Protein AF-A0A1U7X5X8-F1 (afdb_monomer)

Mean predicted aligned error: 20.07 Å

Radius of gyration: 37.51 Å; Cα contacts (8 Å, |Δi|>4): 52; chains: 1; bounding box: 89×75×106 Å

Solvent-accessible surface area (backbone atoms only — not comparable to full-atom values): 12865 Å² total; per-residue (Å²): 136,84,79,82,78,80,77,72,71,82,75,51,73,55,55,42,45,54,64,67,66,58,76,63,85,97,59,89,69,98,63,84,61,59,73,62,52,51,53,51,51,53,32,51,49,49,51,61,48,42,76,71,67,76,56,86,86,71,63,33,55,48,70,76,70,45,78,80,54,90,98,57,79,88,55,73,82,54,78,89,43,79,68,66,70,50,64,73,89,64,79,71,75,77,55,79,70,47,58,62,52,49,53,56,49,52,57,49,50,53,55,48,52,52,52,49,54,52,50,50,52,52,53,52,53,52,54,46,51,55,54,50,55,56,34,52,76,72,74,46,90,74,64,67,64,61,54,50,54,70,66,65,74,73,72,90,75,72,76,85,78,83,65,86,72,76,79,70,78,86,76,75,82,80,85,75,80,79,82,72,86,79,84,83,85,86,78,89,86,86,87,134

pLDDT: mean 76.03, std 19.81, range [35.53, 97.0]

Organism: Nicotiana sylvestris (NCBI:txid4096)

Secondary structure (DSSP, 8-state):
--------PPPPHHHHHHHHHPPPTT---SS--HHHHHHHHHHHHHHHHHHHH-SS---HHHHHH-PPPTT----TTPPPPHHHHS---------HHHHHHHHHHHHHHHHHHHHHHHHHHHHHHHHHHHHHHHHHHTT----HHHHHHHHHS--TT-----------------------------------

InterPro domains:
  IPR004252 Probable transposase, Ptta/En/Spm, plant [PF03004] (3-82)

Sequence (192 aa):
MEKDKKTSDPLSAKEVFVATRKRKVGRSYKSADEDTTSKIAEMEEIEAQQNKNGNESVEAFASVMGPEHPGRLRLYGRGVTRTSLRGKVRCFEPSSNTSNSIQKLEEKIQRMEEKIEEHKATIRQEAVADVLARLQRLGIDIDANIILAALGDNSLGEAPSAQQTALQPICHPSTGTNKEGQLIPGINSLKI

Structure (mmCIF, N/CA/C/O backbone):
data_AF-A0A1U7X5X8-F1
#
_entry.id   AF-A0A1U7X5X8-F1
#
loop_
_atom_site.group_PDB
_atom_site.id
_atom_site.type_symbol
_atom_site.label_atom_id
_atom_site.label_alt_id
_atom_site.label_comp_id
_atom_site.label_asym_id
_atom_site.label_entity_id
_atom_site.label_seq_id
_atom_site.pdbx_PDB_ins_code
_atom_site.Cartn_x
_atom_site.Cartn_y
_atom_site.Cartn_z
_atom_site.occupancy
_atom_site.B_iso_or_equiv
_atom_site.auth_seq_id
_atom_site.auth_comp_id
_atom_site.auth_asym_id
_atom_site.auth_atom_id
_atom_site.pdbx_PDB_model_num
ATOM 1 N N . MET A 1 1 ? 51.559 -15.917 -11.903 1.00 37.91 1 MET A N 1
ATOM 2 C CA . MET A 1 1 ? 50.230 -16.005 -12.545 1.00 37.91 1 MET A CA 1
ATOM 3 C C . MET A 1 1 ? 49.236 -15.386 -11.583 1.00 37.91 1 MET A C 1
ATOM 5 O O . MET A 1 1 ? 48.706 -16.066 -10.713 1.00 37.91 1 MET A O 1
ATOM 9 N N . GLU A 1 2 ? 49.118 -14.068 -11.653 1.00 37.59 2 GLU A N 1
ATOM 10 C CA . GLU A 1 2 ? 48.226 -13.273 -10.815 1.00 37.59 2 GLU A CA 1
ATOM 11 C C . GLU A 1 2 ? 46.798 -13.468 -11.337 1.00 37.59 2 GLU A C 1
ATOM 13 O O . GLU A 1 2 ? 46.529 -13.295 -12.524 1.00 37.59 2 GLU A O 1
ATOM 18 N N . LYS A 1 3 ? 45.905 -13.981 -10.484 1.00 44.12 3 LYS A N 1
ATOM 19 C CA . LYS A 1 3 ? 44.483 -14.107 -10.807 1.00 44.12 3 LYS A CA 1
ATOM 20 C C . LYS A 1 3 ? 43.830 -12.773 -10.479 1.00 44.12 3 LYS A C 1
ATOM 22 O O . LYS A 1 3 ? 43.519 -12.529 -9.315 1.00 44.12 3 LYS A O 1
ATOM 27 N N . ASP A 1 4 ? 43.581 -11.964 -11.500 1.00 40.12 4 ASP A N 1
ATOM 28 C CA . ASP A 1 4 ? 42.767 -10.758 -11.373 1.00 40.12 4 ASP A CA 1
ATOM 29 C C . ASP A 1 4 ? 41.359 -11.139 -10.911 1.00 40.12 4 ASP A C 1
ATOM 31 O O . ASP A 1 4 ? 40.511 -11.632 -11.664 1.00 40.12 4 ASP A O 1
ATOM 35 N N . LYS A 1 5 ? 41.108 -10.929 -9.621 1.00 52.25 5 LYS A N 1
ATOM 36 C CA . LYS A 1 5 ? 39.781 -10.989 -9.025 1.00 52.25 5 LYS A CA 1
ATOM 37 C C . LYS A 1 5 ? 39.033 -9.750 -9.511 1.00 52.25 5 LYS A C 1
ATOM 39 O O . LYS A 1 5 ? 39.052 -8.724 -8.845 1.00 52.25 5 LYS A O 1
ATOM 44 N N . LYS A 1 6 ? 38.392 -9.841 -10.682 1.00 43.59 6 LYS A N 1
ATOM 45 C CA . LYS A 1 6 ? 37.422 -8.841 -11.152 1.00 43.59 6 LYS A CA 1
ATOM 46 C C . LYS A 1 6 ? 36.307 -8.726 -10.113 1.00 43.59 6 LYS A C 1
ATOM 48 O O . LYS A 1 6 ? 35.353 -9.500 -10.120 1.00 43.59 6 LYS A O 1
ATOM 53 N N . THR A 1 7 ? 36.445 -7.776 -9.200 1.00 38.75 7 THR A N 1
ATOM 54 C CA . THR A 1 7 ? 35.333 -7.197 -8.457 1.00 38.75 7 THR A CA 1
ATOM 55 C C . THR A 1 7 ? 34.511 -6.434 -9.484 1.00 38.75 7 THR A C 1
ATOM 57 O O . THR A 1 7 ? 34.785 -5.274 -9.762 1.00 38.75 7 THR A O 1
ATOM 60 N N . SER A 1 8 ? 33.591 -7.122 -10.165 1.00 56.91 8 SER A N 1
ATOM 61 C CA . SER A 1 8 ? 32.616 -6.432 -11.001 1.00 56.91 8 SER A CA 1
ATOM 62 C C . SER A 1 8 ? 31.747 -5.618 -10.058 1.00 56.91 8 SER A C 1
ATOM 64 O O . SER A 1 8 ? 31.009 -6.205 -9.258 1.00 56.91 8 SER A O 1
ATOM 66 N N . ASP A 1 9 ? 31.871 -4.299 -10.129 1.00 58.44 9 ASP A N 1
ATOM 67 C CA . ASP A 1 9 ? 30.924 -3.404 -9.486 1.00 58.44 9 ASP A CA 1
ATOM 68 C C . ASP A 1 9 ? 29.496 -3.847 -9.844 1.00 58.44 9 ASP A C 1
ATOM 70 O O . ASP A 1 9 ? 29.254 -4.356 -10.950 1.00 58.44 9 ASP A O 1
ATOM 74 N N . PRO A 1 10 ? 28.551 -3.765 -8.895 1.00 74.75 10 PRO A N 1
ATOM 75 C CA . PRO A 1 10 ? 27.173 -4.123 -9.178 1.00 74.75 10 PRO A CA 1
ATOM 76 C C . PRO A 1 10 ? 26.668 -3.253 -10.334 1.00 74.75 10 PRO A C 1
ATOM 78 O O . PRO A 1 10 ? 26.719 -2.029 -10.256 1.00 74.75 10 PRO A O 1
ATOM 81 N N . LEU A 1 11 ? 26.195 -3.901 -11.403 1.00 80.19 11 LEU A N 1
ATOM 82 C CA . LEU A 1 11 ? 25.649 -3.222 -12.579 1.00 80.19 11 LEU A CA 1
ATOM 83 C C . LEU A 1 11 ? 24.549 -2.228 -12.176 1.00 80.19 11 LEU A C 1
ATOM 85 O O . LEU A 1 11 ? 23.699 -2.545 -11.337 1.00 80.19 11 LEU A O 1
ATOM 89 N N . SER A 1 12 ? 24.528 -1.067 -12.827 1.00 88.31 12 SER A N 1
ATOM 90 C CA . SER A 1 12 ? 23.474 -0.059 -12.674 1.00 88.31 12 SER A CA 1
ATOM 91 C C . SER A 1 12 ? 22.115 -0.591 -13.153 1.00 88.31 12 SER A C 1
ATOM 93 O O . SER A 1 12 ? 22.033 -1.436 -14.050 1.00 88.31 12 SER A O 1
ATOM 95 N N . ALA A 1 13 ? 21.015 -0.065 -12.602 1.00 87.81 13 ALA A N 1
ATOM 96 C CA . ALA A 1 13 ? 19.654 -0.423 -13.012 1.00 87.81 13 ALA A CA 1
ATOM 97 C C . ALA A 1 13 ? 19.422 -0.224 -14.523 1.00 87.81 13 ALA A C 1
ATOM 99 O O . ALA A 1 13 ? 18.791 -1.070 -15.168 1.00 87.81 13 ALA A O 1
ATOM 100 N N . LYS A 1 14 ? 20.001 0.837 -15.108 1.00 89.56 14 LYS A N 1
ATOM 101 C CA . LYS A 1 14 ? 19.993 1.076 -16.560 1.00 89.56 14 LYS A CA 1
ATOM 102 C C . LYS A 1 14 ? 20.703 -0.047 -17.313 1.00 89.56 14 LYS A C 1
ATOM 104 O O . LYS A 1 14 ? 20.157 -0.584 -18.274 1.00 89.56 14 LYS A O 1
ATOM 109 N N . GLU A 1 15 ? 21.895 -0.437 -16.872 1.00 91.00 15 GLU A N 1
ATOM 110 C CA . GLU A 1 15 ? 22.689 -1.482 -17.528 1.00 91.00 15 GLU A CA 1
ATOM 111 C C . GLU A 1 15 ? 21.977 -2.834 -17.487 1.00 91.00 15 GLU A C 1
ATOM 113 O O . GLU A 1 15 ? 21.903 -3.533 -18.499 1.00 91.00 15 GLU A O 1
ATOM 118 N N . VAL A 1 16 ? 21.385 -3.176 -16.339 1.00 90.81 16 VAL A N 1
ATOM 119 C CA . VAL A 1 16 ? 20.572 -4.386 -16.185 1.00 90.81 16 VAL A CA 1
ATOM 120 C C . VAL A 1 16 ? 19.361 -4.344 -17.117 1.00 90.81 16 VAL A C 1
ATOM 122 O O . VAL A 1 16 ? 19.058 -5.337 -17.786 1.00 90.81 16 VAL A O 1
ATOM 125 N N . PHE A 1 17 ? 18.675 -3.205 -17.214 1.00 91.12 17 PHE A N 1
ATOM 126 C CA . PHE A 1 17 ? 17.541 -3.047 -18.120 1.00 91.12 17 PHE A CA 1
ATOM 127 C C . PHE A 1 17 ? 17.948 -3.234 -19.585 1.00 91.12 17 PHE A C 1
ATOM 129 O O . PHE A 1 17 ? 17.359 -4.060 -20.283 1.00 91.12 17 PHE A O 1
ATOM 136 N N . VAL A 1 18 ? 19.004 -2.552 -20.032 1.00 91.50 18 VAL A N 1
ATOM 137 C CA . VAL A 1 18 ? 19.542 -2.679 -21.393 1.00 91.50 18 VAL A CA 1
ATOM 138 C C . VAL A 1 18 ? 19.950 -4.126 -21.675 1.00 91.50 18 VAL A C 1
ATOM 140 O O . VAL A 1 18 ? 19.584 -4.688 -22.706 1.00 91.50 18 VAL A O 1
ATOM 143 N N . ALA A 1 19 ? 20.668 -4.773 -20.756 1.00 90.75 19 ALA A N 1
ATOM 144 C CA . ALA A 1 19 ? 21.119 -6.151 -20.926 1.00 90.75 19 ALA A CA 1
ATOM 145 C C . ALA A 1 19 ? 19.953 -7.148 -21.019 1.00 90.75 19 ALA A C 1
ATOM 147 O O . ALA A 1 19 ? 19.981 -8.052 -21.854 1.00 90.75 19 ALA A O 1
ATOM 148 N N . THR A 1 20 ? 18.916 -6.980 -20.194 1.00 89.12 20 THR A N 1
ATOM 149 C CA . THR A 1 20 ? 17.772 -7.908 -20.127 1.00 89.12 20 THR A CA 1
ATOM 150 C C . THR A 1 20 ? 16.738 -7.686 -21.228 1.00 89.12 20 THR A C 1
ATOM 152 O O . THR A 1 20 ? 15.971 -8.600 -21.536 1.00 89.12 20 THR A O 1
ATOM 155 N N . ARG A 1 21 ? 16.713 -6.500 -21.844 1.00 89.31 21 ARG A N 1
ATOM 156 C CA . ARG A 1 21 ? 15.793 -6.161 -22.939 1.00 89.31 21 ARG A CA 1
ATOM 157 C C . ARG A 1 21 ? 16.406 -6.281 -24.332 1.00 89.31 21 ARG A C 1
ATOM 159 O O . ARG A 1 21 ? 15.680 -6.200 -25.318 1.00 89.31 21 ARG A O 1
ATOM 166 N N . LYS A 1 22 ? 17.707 -6.562 -24.439 1.00 88.31 22 LYS A N 1
ATOM 167 C CA . LYS A 1 22 ? 18.358 -6.852 -25.723 1.00 88.31 22 LYS A CA 1
ATOM 168 C C . LYS A 1 22 ? 17.724 -8.058 -26.418 1.00 88.31 22 LYS A C 1
ATOM 170 O O . LYS A 1 2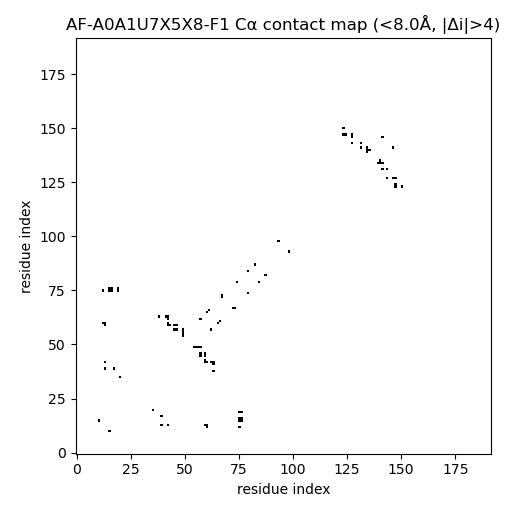2 ? 17.656 -9.169 -25.887 1.00 88.31 22 LYS A O 1
ATOM 175 N N . ARG A 1 23 ? 17.294 -7.841 -27.659 1.00 90.69 23 ARG A N 1
ATOM 176 C CA . ARG A 1 23 ? 16.805 -8.894 -28.551 1.00 90.69 23 ARG A CA 1
ATOM 177 C C . ARG A 1 23 ? 17.956 -9.770 -29.044 1.00 90.69 23 ARG A C 1
ATOM 179 O O . ARG A 1 23 ? 19.079 -9.309 -29.224 1.00 90.69 23 ARG A O 1
ATOM 186 N N . LYS A 1 24 ? 17.673 -11.054 -29.266 1.00 91.12 24 LYS A N 1
ATOM 187 C CA . LYS A 1 24 ? 18.647 -12.025 -29.770 1.00 91.12 24 LYS A CA 1
ATOM 188 C C . LYS A 1 24 ? 18.871 -11.801 -31.261 1.00 91.12 24 LYS A C 1
ATOM 190 O O . LYS A 1 24 ? 17.914 -11.796 -32.035 1.00 91.12 24 LYS A O 1
ATOM 195 N N . VAL A 1 25 ? 20.136 -11.680 -31.650 1.00 91.31 25 VAL A N 1
ATOM 196 C CA . VAL A 1 25 ? 20.546 -11.641 -33.059 1.00 91.31 25 VAL A CA 1
ATOM 197 C C . VAL A 1 25 ? 20.098 -12.935 -33.749 1.00 91.31 25 VAL A C 1
ATOM 199 O O . VAL A 1 25 ? 20.173 -14.012 -33.160 1.00 91.31 25 VAL A O 1
ATOM 202 N N . GLY A 1 26 ? 19.578 -12.828 -34.974 1.00 92.75 26 GLY A N 1
ATOM 203 C CA . GLY A 1 26 ? 19.093 -13.975 -35.752 1.00 92.75 26 GLY A CA 1
ATOM 204 C C . GLY A 1 26 ? 17.714 -14.508 -35.345 1.00 92.75 26 GLY A C 1
ATOM 205 O O . GLY A 1 26 ? 17.229 -15.459 -35.952 1.00 92.75 26 GLY A O 1
ATOM 206 N N . ARG A 1 27 ? 17.048 -13.905 -34.351 1.00 94.06 27 ARG A N 1
ATOM 207 C CA . ARG A 1 27 ? 15.657 -14.222 -34.005 1.00 94.06 27 ARG A CA 1
ATOM 208 C C . ARG A 1 27 ? 14.714 -13.216 -34.657 1.00 94.06 27 ARG A C 1
ATOM 210 O O . ARG A 1 27 ? 14.893 -12.013 -34.496 1.00 94.06 27 ARG A O 1
ATOM 217 N N . SER A 1 28 ? 13.681 -13.701 -35.341 1.00 93.19 28 SER A N 1
ATOM 218 C CA . SER A 1 28 ? 12.593 -12.846 -35.817 1.00 93.19 28 SER A CA 1
ATOM 219 C C . SER A 1 28 ? 11.640 -12.498 -34.668 1.00 93.19 28 SER A C 1
ATOM 221 O O . SER A 1 28 ? 11.336 -13.319 -33.797 1.00 93.19 28 SER A O 1
ATOM 223 N N . TYR A 1 29 ? 11.184 -11.248 -34.647 1.00 92.94 29 TYR A N 1
ATOM 224 C CA . TYR A 1 29 ? 10.238 -10.722 -33.665 1.00 92.94 29 TYR A CA 1
ATOM 225 C C . TYR A 1 29 ? 8.994 -10.215 -34.392 1.00 92.94 29 TYR A C 1
ATOM 227 O O . TYR A 1 29 ? 9.082 -9.766 -35.530 1.00 92.94 29 TYR A O 1
ATOM 235 N N . LYS A 1 30 ? 7.832 -10.294 -33.735 1.00 94.38 30 LYS A N 1
ATOM 236 C CA . LYS A 1 30 ? 6.541 -9.911 -34.333 1.00 94.38 30 LYS A CA 1
ATOM 237 C C . LYS A 1 30 ? 6.378 -8.400 -34.535 1.00 94.38 30 LYS A C 1
ATOM 239 O O . LYS A 1 30 ? 5.579 -7.988 -35.362 1.00 94.38 30 LYS A O 1
ATOM 244 N N . SER A 1 31 ? 7.090 -7.593 -33.759 1.00 92.50 31 SER A N 1
ATOM 245 C CA . SER A 1 31 ? 6.995 -6.133 -33.756 1.00 92.50 31 SER A CA 1
ATOM 246 C C . SER A 1 31 ? 8.365 -5.522 -33.497 1.00 92.50 31 SER A C 1
ATOM 248 O O . SER A 1 31 ? 9.260 -6.210 -32.998 1.00 92.50 31 SER A O 1
ATOM 250 N N . ALA A 1 32 ? 8.529 -4.230 -33.777 1.00 89.75 32 ALA A N 1
ATOM 251 C CA . ALA A 1 32 ? 9.680 -3.451 -33.322 1.00 89.75 32 ALA A CA 1
ATOM 252 C C . ALA A 1 32 ? 9.703 -3.309 -31.782 1.00 89.75 32 ALA A C 1
ATOM 254 O O . ALA A 1 32 ? 8.773 -3.753 -31.099 1.00 89.75 32 ALA A O 1
ATOM 255 N N . ASP A 1 33 ? 10.806 -2.802 -31.226 1.00 91.88 33 ASP A N 1
ATOM 256 C CA . ASP A 1 33 ? 10.996 -2.583 -29.778 1.00 91.88 33 ASP A CA 1
ATOM 257 C C . ASP A 1 33 ? 10.974 -1.095 -29.428 1.00 91.88 33 ASP A C 1
ATOM 259 O O . ASP A 1 33 ? 11.848 -0.608 -28.713 1.00 91.88 33 ASP A O 1
ATOM 263 N N . GLU A 1 34 ? 10.015 -0.362 -29.995 1.00 94.06 34 GLU A N 1
ATOM 264 C CA . GLU A 1 34 ? 9.985 1.102 -29.897 1.00 94.06 34 GLU A CA 1
ATOM 265 C C . GLU A 1 34 ? 9.975 1.561 -28.437 1.00 94.06 34 GLU A C 1
ATOM 267 O O . GLU A 1 34 ? 10.845 2.321 -28.046 1.00 94.06 34 GLU A O 1
ATOM 272 N N . ASP A 1 35 ? 9.101 1.003 -27.590 1.00 94.44 35 ASP A N 1
ATOM 273 C CA . ASP A 1 35 ? 9.016 1.373 -26.166 1.00 94.44 35 ASP A CA 1
ATOM 274 C C . ASP A 1 35 ? 10.349 1.196 -25.420 1.00 94.44 35 ASP A C 1
ATOM 276 O O . ASP A 1 35 ? 10.792 2.086 -24.695 1.00 94.44 35 ASP A O 1
ATOM 280 N N . THR A 1 36 ? 11.022 0.058 -25.612 1.00 92.81 36 THR A N 1
ATOM 281 C CA . THR A 1 36 ? 12.319 -0.190 -24.971 1.00 92.81 36 THR A CA 1
ATOM 282 C C . THR A 1 36 ? 13.381 0.756 -25.524 1.00 92.81 36 THR A C 1
ATOM 284 O O . THR A 1 36 ? 14.160 1.313 -24.755 1.00 92.81 36 THR A O 1
ATOM 287 N N . THR A 1 37 ? 13.418 0.936 -26.844 1.00 93.88 37 THR A N 1
ATOM 288 C CA . THR A 1 37 ? 14.405 1.789 -27.518 1.00 93.88 37 THR A CA 1
ATOM 289 C C . THR A 1 37 ? 14.242 3.247 -27.096 1.00 93.88 37 THR A C 1
ATOM 291 O O . THR A 1 37 ? 15.227 3.880 -26.725 1.00 93.88 37 THR A O 1
ATOM 294 N N . SER A 1 38 ? 13.006 3.752 -27.051 1.00 96.31 38 SER A N 1
ATOM 295 C CA . SER A 1 38 ? 12.679 5.100 -26.584 1.00 96.31 38 SER A CA 1
ATOM 296 C C . SER A 1 38 ? 13.107 5.318 -25.136 1.00 96.31 38 SER A C 1
ATOM 298 O O . SER A 1 38 ? 13.790 6.295 -24.855 1.00 96.31 38 SER A O 1
ATOM 300 N N . LYS A 1 39 ? 12.802 4.384 -24.225 1.00 95.69 39 LYS A N 1
ATOM 301 C CA . LYS A 1 39 ? 13.215 4.491 -22.814 1.00 95.69 39 LYS A CA 1
ATOM 302 C C . LYS A 1 39 ? 14.730 4.481 -22.639 1.00 95.69 39 LYS A C 1
ATOM 304 O O . LYS A 1 39 ? 15.251 5.162 -21.763 1.00 95.69 39 LYS A O 1
ATOM 309 N N . ILE A 1 40 ? 15.448 3.691 -23.441 1.00 94.75 40 ILE A N 1
ATOM 310 C CA . ILE A 1 40 ? 16.917 3.670 -23.410 1.00 94.75 40 ILE A CA 1
ATOM 311 C C . ILE A 1 40 ? 17.478 5.019 -23.862 1.00 94.75 40 ILE A C 1
ATOM 313 O O . ILE A 1 40 ? 18.335 5.561 -23.167 1.00 94.75 40 ILE A O 1
ATOM 317 N N . ALA A 1 41 ? 16.961 5.570 -24.961 1.00 95.75 41 ALA A N 1
ATOM 318 C CA . ALA A 1 41 ? 17.372 6.878 -25.463 1.00 95.75 41 ALA A CA 1
ATOM 319 C C . ALA A 1 41 ? 17.077 8.004 -24.455 1.00 95.75 41 ALA A C 1
ATOM 321 O O . ALA A 1 41 ? 17.935 8.844 -24.209 1.00 95.75 41 ALA A O 1
ATOM 322 N N . GLU A 1 42 ? 15.909 7.980 -23.810 1.00 96.31 42 GLU A N 1
ATOM 323 C CA . GLU A 1 42 ? 15.537 8.950 -22.771 1.00 96.31 42 GLU A CA 1
ATOM 324 C C . GLU A 1 42 ? 16.498 8.894 -21.569 1.00 96.31 42 GLU A C 1
ATOM 326 O O . GLU A 1 42 ? 16.986 9.923 -21.104 1.00 96.31 42 GLU A O 1
ATOM 331 N N . MET A 1 43 ? 16.853 7.689 -21.102 1.00 94.88 43 MET A N 1
ATOM 332 C CA . MET A 1 43 ? 17.851 7.529 -20.037 1.00 94.88 43 MET A CA 1
ATOM 333 C C . MET A 1 43 ? 19.238 8.050 -20.450 1.00 94.88 43 MET A C 1
ATOM 335 O O . MET A 1 43 ? 19.941 8.634 -19.629 1.00 94.88 43 MET A O 1
ATOM 339 N N . GLU A 1 44 ? 19.652 7.832 -21.702 1.00 94.31 44 GLU A N 1
ATOM 340 C CA . GLU A 1 44 ? 20.919 8.348 -22.243 1.00 94.31 44 GLU A CA 1
ATOM 341 C C . GLU A 1 44 ? 20.932 9.877 -22.334 1.00 94.31 44 GLU A C 1
ATOM 343 O O . GLU A 1 44 ? 21.946 10.497 -22.013 1.00 94.31 44 GLU A O 1
ATOM 348 N N . GLU A 1 45 ? 19.812 10.489 -22.717 1.00 94.06 45 GLU A N 1
ATOM 349 C CA . GLU A 1 45 ? 19.672 11.942 -22.761 1.00 94.06 45 GLU A CA 1
ATOM 350 C C . GLU A 1 45 ? 19.798 12.562 -21.364 1.00 94.06 45 GLU A C 1
ATOM 352 O O . GLU A 1 45 ? 20.571 13.505 -21.184 1.00 94.06 45 GLU A O 1
ATOM 357 N N . ILE A 1 46 ? 19.109 12.003 -20.364 1.00 91.69 46 ILE A N 1
ATOM 358 C CA . ILE A 1 46 ? 19.164 12.483 -18.975 1.00 91.69 46 ILE A CA 1
ATOM 359 C C . ILE A 1 46 ? 20.601 12.419 -18.428 1.00 91.69 46 ILE A C 1
ATOM 361 O O . ILE A 1 46 ? 21.088 13.387 -17.840 1.00 91.69 46 ILE A O 1
ATOM 365 N N . GLU A 1 47 ? 21.319 11.317 -18.661 1.00 89.19 47 GLU A N 1
ATOM 366 C CA . GLU A 1 47 ? 22.727 11.185 -18.255 1.00 89.19 47 GLU A CA 1
ATOM 367 C C . GLU A 1 47 ? 23.643 12.173 -19.000 1.00 89.19 47 GLU A C 1
ATOM 369 O O . GLU A 1 47 ? 24.544 12.773 -18.404 1.00 89.19 47 GLU A O 1
ATOM 374 N N . ALA A 1 48 ? 23.396 12.398 -20.295 1.00 88.69 48 ALA A N 1
ATOM 375 C CA . ALA A 1 48 ? 24.142 13.352 -21.112 1.00 88.69 48 ALA A CA 1
ATOM 376 C C . ALA A 1 48 ? 23.829 14.825 -20.796 1.00 88.69 48 ALA A C 1
ATOM 378 O O . ALA A 1 48 ? 24.565 15.715 -21.222 1.00 88.69 48 ALA A O 1
ATOM 379 N N . GLN A 1 49 ? 22.728 15.120 -20.106 1.00 85.88 49 GLN A N 1
ATOM 380 C CA . GLN A 1 49 ? 22.439 16.454 -19.578 1.00 85.88 49 GLN A CA 1
ATOM 381 C C . GLN A 1 49 ? 23.126 16.667 -18.220 1.00 85.88 49 GLN A C 1
ATOM 383 O O . GLN A 1 49 ? 23.657 17.745 -17.955 1.00 85.88 49 GLN A O 1
ATOM 388 N N . GLN A 1 50 ? 23.203 15.630 -17.383 1.00 82.00 50 GLN A N 1
ATOM 389 C CA . GLN A 1 50 ? 23.875 15.702 -16.080 1.00 82.00 50 GLN A CA 1
ATOM 390 C C . GLN A 1 50 ? 25.380 15.906 -16.188 1.00 82.00 50 GLN A C 1
ATOM 392 O O . GLN A 1 50 ? 25.941 16.729 -15.466 1.00 82.00 50 GLN A O 1
ATOM 397 N N . ASN A 1 51 ? 26.033 15.205 -17.119 1.00 76.81 51 ASN A N 1
ATOM 398 C CA . ASN A 1 51 ? 27.473 15.361 -17.320 1.00 76.81 51 ASN A CA 1
ATOM 399 C C . ASN A 1 51 ? 27.864 16.775 -17.806 1.00 76.81 51 ASN A C 1
ATOM 401 O O . ASN A 1 51 ? 29.007 17.183 -17.617 1.00 76.81 51 ASN A O 1
ATOM 405 N N . LYS A 1 52 ? 26.919 17.536 -18.382 1.00 77.31 52 LYS A N 1
ATOM 406 C CA . LYS A 1 52 ? 27.102 18.930 -18.817 1.00 77.31 52 LYS A CA 1
ATOM 407 C C . LYS A 1 52 ? 26.839 19.928 -17.695 1.00 77.31 52 LYS A C 1
ATOM 409 O O . LYS A 1 52 ? 27.570 20.905 -17.578 1.00 77.31 52 LYS A O 1
ATOM 414 N N . ASN A 1 53 ? 25.794 19.705 -16.898 1.00 72.31 53 ASN A N 1
ATOM 415 C CA . ASN A 1 53 ? 25.323 20.684 -15.916 1.00 72.31 53 ASN A CA 1
ATOM 416 C C . ASN A 1 53 ? 25.988 20.571 -14.535 1.00 72.31 53 ASN A C 1
ATOM 418 O O . ASN A 1 53 ? 25.831 21.495 -13.745 1.00 72.31 53 ASN A O 1
ATOM 422 N N . GLY A 1 54 ? 26.709 19.485 -14.226 1.00 67.19 54 GLY A N 1
ATOM 423 C CA . GLY A 1 54 ? 27.518 19.352 -12.999 1.00 67.19 54 GLY A CA 1
ATOM 424 C C . GLY A 1 54 ? 26.746 19.399 -11.669 1.00 67.19 54 GLY A C 1
ATOM 425 O O . GLY A 1 54 ? 27.365 19.427 -10.608 1.00 67.19 54 GLY A O 1
ATOM 426 N N . ASN A 1 55 ? 25.413 19.418 -11.722 1.00 65.31 55 ASN A N 1
ATOM 427 C CA . ASN A 1 55 ? 24.521 19.441 -10.565 1.00 65.31 55 ASN A CA 1
ATOM 428 C C . ASN A 1 55 ? 24.244 18.016 -10.048 1.00 65.31 55 ASN A C 1
ATOM 430 O O . ASN A 1 55 ? 24.731 17.036 -10.609 1.00 65.31 55 ASN A O 1
ATOM 434 N N . GLU A 1 56 ? 23.446 17.928 -8.980 1.00 68.81 56 GLU A N 1
ATOM 435 C CA . GLU A 1 56 ? 22.950 16.697 -8.349 1.00 68.81 56 GLU A CA 1
ATOM 436 C C . GLU A 1 56 ? 22.659 15.579 -9.373 1.00 68.81 56 GLU A C 1
ATOM 438 O O . GLU A 1 56 ? 21.918 15.775 -10.339 1.00 68.81 56 GLU A O 1
ATOM 443 N N . SER A 1 57 ? 23.282 14.409 -9.187 1.00 75.12 57 SER A N 1
ATOM 444 C CA . SER A 1 57 ? 23.118 13.266 -10.086 1.00 75.12 57 SER A CA 1
ATOM 445 C C . SER A 1 57 ? 21.685 12.746 -9.995 1.00 75.12 57 SER A C 1
ATOM 447 O O . SER A 1 57 ? 21.287 12.208 -8.960 1.00 75.12 57 SER A O 1
ATOM 449 N N . VAL A 1 58 ? 20.909 12.886 -11.067 1.00 81.75 58 VAL A N 1
ATOM 450 C CA . VAL A 1 58 ? 19.550 12.340 -11.135 1.00 81.75 58 VAL A CA 1
ATOM 451 C C . VAL A 1 58 ? 19.634 10.880 -11.593 1.00 81.75 58 VAL A C 1
ATOM 453 O O . VAL A 1 58 ? 20.280 10.552 -12.587 1.00 81.75 58 VAL A O 1
ATOM 456 N N . GLU A 1 59 ? 18.989 9.956 -10.886 1.00 89.44 59 GLU A N 1
ATOM 457 C CA . GLU A 1 59 ? 18.962 8.553 -11.308 1.00 89.44 59 GLU A CA 1
ATOM 458 C C . GLU A 1 59 ? 18.098 8.402 -12.574 1.00 89.44 59 GLU A C 1
ATOM 460 O O . GLU A 1 59 ? 16.874 8.293 -12.497 1.00 89.44 59 GLU A O 1
ATOM 465 N N . ALA A 1 60 ? 18.737 8.375 -13.749 1.00 91.56 60 ALA A N 1
ATOM 466 C CA . ALA A 1 60 ? 18.056 8.380 -15.047 1.00 91.56 60 ALA A CA 1
ATOM 467 C C . ALA A 1 60 ? 17.011 7.263 -15.183 1.00 91.56 60 ALA A C 1
ATOM 469 O O . ALA A 1 60 ? 15.920 7.480 -15.706 1.00 91.56 60 ALA A O 1
ATOM 470 N N . PHE A 1 61 ? 17.307 6.073 -14.652 1.00 91.62 61 PHE A N 1
ATOM 471 C CA . PHE A 1 61 ? 16.363 4.960 -14.665 1.00 91.62 61 PHE A CA 1
ATOM 472 C C . PHE A 1 61 ? 15.084 5.269 -13.870 1.00 91.62 61 PHE A C 1
ATOM 474 O O . PHE A 1 61 ? 13.985 5.003 -14.357 1.00 91.62 61 PHE A O 1
ATOM 481 N N . ALA A 1 62 ? 15.208 5.832 -12.665 1.00 90.62 62 ALA A N 1
ATOM 482 C CA . ALA A 1 62 ? 14.064 6.174 -11.824 1.00 90.62 62 ALA A CA 1
ATOM 483 C C . ALA A 1 62 ? 13.233 7.317 -12.427 1.00 90.62 62 ALA A C 1
ATOM 485 O O . ALA A 1 62 ? 12.008 7.293 -12.317 1.00 90.62 62 ALA A O 1
ATOM 486 N N . SER A 1 63 ? 13.873 8.267 -13.118 1.00 92.88 63 SER A N 1
ATOM 487 C CA . SER A 1 63 ? 13.178 9.329 -13.855 1.00 92.88 63 SER A CA 1
ATOM 488 C C . SER A 1 63 ? 12.280 8.777 -14.962 1.00 92.88 63 SER A C 1
ATOM 490 O O . SER A 1 63 ? 11.116 9.157 -15.039 1.00 92.88 63 SER A O 1
ATOM 492 N N . VAL A 1 64 ? 12.788 7.838 -15.767 1.00 94.56 64 VAL A N 1
ATOM 493 C CA . VAL A 1 64 ? 12.040 7.257 -16.898 1.00 94.56 64 VAL A CA 1
ATOM 494 C C . VAL A 1 64 ? 10.988 6.243 -16.437 1.00 94.56 64 VAL A C 1
ATOM 496 O O . VAL A 1 64 ? 9.884 6.167 -16.973 1.00 94.56 64 VAL A O 1
ATOM 499 N N . MET A 1 65 ? 11.316 5.420 -15.440 1.00 92.06 65 MET A N 1
ATOM 500 C CA . MET A 1 65 ? 10.459 4.306 -15.011 1.00 92.06 65 MET A CA 1
ATOM 501 C C . MET A 1 65 ? 9.508 4.647 -13.867 1.00 92.06 65 MET A C 1
ATOM 503 O O . MET A 1 65 ? 8.671 3.808 -13.500 1.00 92.06 65 MET A O 1
ATOM 507 N N . GLY A 1 66 ? 9.672 5.837 -13.299 1.00 92.00 66 GLY A N 1
ATOM 508 C CA . GLY A 1 66 ? 8.985 6.298 -12.110 1.00 92.00 66 GLY A CA 1
ATOM 509 C C . GLY A 1 66 ? 9.421 5.576 -10.828 1.00 92.00 66 GLY A C 1
ATOM 510 O O . GLY A 1 66 ? 10.068 4.517 -10.868 1.00 92.00 66 GLY A O 1
ATOM 511 N N . PRO A 1 67 ? 9.025 6.132 -9.670 1.00 88.25 67 PRO A N 1
ATOM 512 C CA . PRO A 1 67 ? 9.233 5.495 -8.380 1.00 88.25 67 PRO A CA 1
ATOM 513 C C . PRO A 1 67 ? 8.469 4.170 -8.290 1.00 88.25 67 PRO A C 1
ATOM 515 O O . PRO A 1 67 ? 7.388 3.998 -8.858 1.00 88.25 67 PRO A O 1
ATOM 518 N N . GLU A 1 68 ? 9.025 3.226 -7.533 1.00 89.56 68 GLU A N 1
ATOM 519 C CA . GLU A 1 68 ? 8.358 1.958 -7.250 1.00 89.56 68 GLU A CA 1
ATOM 520 C C . GLU A 1 68 ? 7.088 2.190 -6.416 1.00 89.56 68 GLU A C 1
ATOM 522 O O . GLU A 1 68 ? 7.079 2.970 -5.461 1.00 89.56 68 GLU A O 1
ATOM 527 N N . HIS A 1 69 ? 6.002 1.491 -6.750 1.00 87.06 69 HIS A N 1
ATOM 528 C CA . HIS A 1 69 ? 4.764 1.595 -5.983 1.00 87.06 69 HIS A CA 1
ATOM 529 C C . HIS A 1 69 ? 4.879 0.909 -4.611 1.00 87.06 69 HIS A C 1
ATOM 531 O O . HIS A 1 69 ? 5.463 -0.176 -4.516 1.00 87.06 69 HIS A O 1
ATOM 537 N N . PRO A 1 70 ? 4.239 1.455 -3.557 1.00 88.25 70 PRO A N 1
ATOM 538 C CA . PRO A 1 70 ? 4.207 0.818 -2.244 1.00 88.25 70 PRO A CA 1
ATOM 539 C C . PRO A 1 70 ? 3.713 -0.633 -2.315 1.00 88.25 70 PRO A C 1
ATOM 541 O O . PRO A 1 70 ? 2.710 -0.936 -2.965 1.00 88.25 70 PRO A O 1
ATOM 544 N N . GLY A 1 71 ? 4.429 -1.543 -1.650 1.00 88.75 71 GLY A N 1
ATOM 545 C CA . GLY A 1 71 ? 4.103 -2.974 -1.631 1.00 88.75 71 GLY A CA 1
ATOM 546 C C . GLY A 1 71 ? 4.419 -3.731 -2.927 1.00 88.75 71 GLY A C 1
ATOM 547 O O . GLY A 1 71 ? 4.098 -4.915 -3.027 1.00 88.75 71 GLY A O 1
ATOM 548 N N . ARG A 1 72 ? 5.048 -3.088 -3.916 1.00 86.69 72 ARG A N 1
ATOM 549 C CA . ARG A 1 72 ? 5.519 -3.724 -5.153 1.00 86.69 72 ARG A CA 1
ATOM 550 C C . ARG A 1 72 ? 7.042 -3.642 -5.240 1.00 86.69 72 ARG A C 1
ATOM 552 O O . ARG A 1 72 ? 7.662 -2.774 -4.636 1.00 86.69 72 ARG A O 1
ATOM 559 N N . LEU A 1 73 ? 7.639 -4.617 -5.926 1.00 85.12 73 LEU A N 1
ATOM 560 C CA . LEU A 1 73 ? 9.076 -4.664 -6.180 1.00 85.12 73 LEU A CA 1
ATOM 561 C C . LEU A 1 73 ? 9.327 -5.058 -7.635 1.00 85.12 73 LEU A C 1
ATOM 563 O O . LEU A 1 73 ? 9.075 -6.199 -8.037 1.00 85.12 73 LEU A O 1
ATOM 567 N N . ARG A 1 74 ? 9.889 -4.138 -8.414 1.00 88.06 74 ARG A N 1
ATOM 568 C CA . ARG A 1 74 ? 10.418 -4.413 -9.744 1.00 88.06 74 ARG A CA 1
ATOM 569 C C . ARG A 1 74 ? 11.634 -5.324 -9.621 1.00 88.06 74 ARG A C 1
ATOM 571 O O . ARG A 1 74 ? 12.577 -5.063 -8.883 1.00 88.06 74 ARG A O 1
ATOM 578 N N . LEU A 1 75 ? 11.606 -6.429 -10.362 1.00 85.50 75 LEU A N 1
ATOM 579 C CA . LEU A 1 75 ? 12.656 -7.448 -10.296 1.00 85.50 75 LEU A CA 1
ATOM 580 C C . LEU A 1 75 ? 13.795 -7.222 -11.297 1.00 85.50 75 LEU A C 1
ATOM 582 O O . LEU A 1 75 ? 14.717 -8.025 -11.335 1.00 85.50 75 LEU A O 1
ATOM 586 N N . TYR A 1 76 ? 13.745 -6.170 -12.120 1.00 84.06 76 TYR A N 1
ATOM 587 C 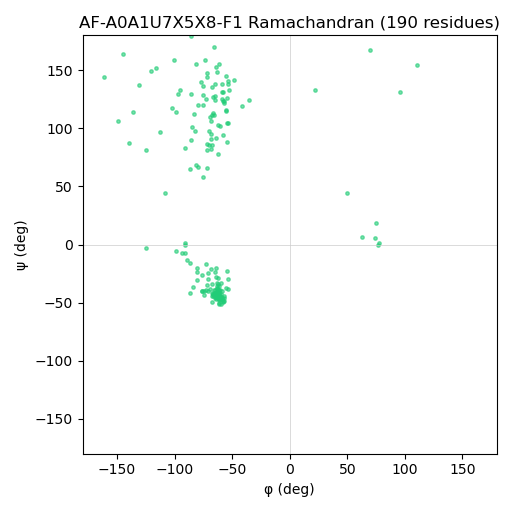CA . TYR A 1 76 ? 14.809 -5.823 -13.079 1.00 84.06 76 TYR A CA 1
ATOM 588 C C . TYR A 1 76 ? 15.257 -7.005 -13.960 1.00 84.06 76 TYR A C 1
ATOM 590 O O . TYR A 1 76 ? 16.439 -7.280 -14.127 1.00 84.06 76 TYR A O 1
ATOM 598 N N . GLY A 1 77 ? 14.293 -7.774 -14.477 1.00 81.50 77 GLY A N 1
ATOM 599 C CA . GLY A 1 77 ? 14.568 -8.965 -15.292 1.00 81.50 77 GLY A CA 1
ATOM 600 C C . GLY A 1 77 ? 15.009 -10.203 -14.500 1.00 81.50 77 GLY A C 1
ATOM 601 O O . GLY A 1 77 ? 15.193 -11.269 -15.084 1.00 81.50 77 GLY A O 1
ATOM 602 N N . ARG A 1 78 ? 15.124 -10.109 -13.171 1.00 83.06 78 ARG A N 1
ATOM 603 C CA . ARG A 1 78 ? 15.338 -11.251 -12.283 1.00 83.06 78 ARG A CA 1
ATOM 604 C C . ARG A 1 78 ? 14.040 -12.044 -12.120 1.00 83.06 78 ARG A C 1
ATOM 606 O O . ARG A 1 78 ? 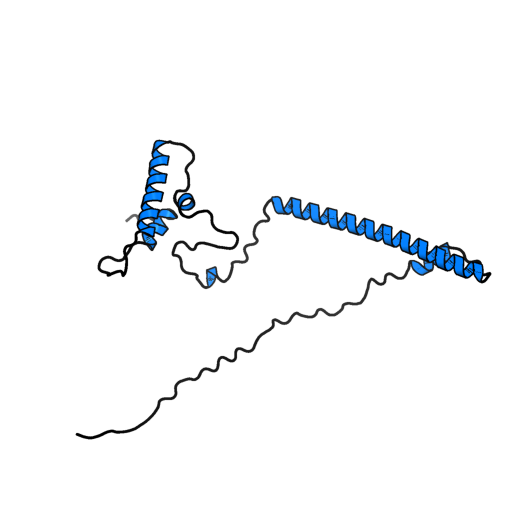12.966 -11.481 -11.930 1.00 83.06 78 ARG A O 1
ATOM 613 N N . GLY A 1 79 ? 14.138 -13.368 -12.171 1.00 84.38 79 GLY A N 1
ATOM 614 C CA . GLY A 1 79 ? 13.019 -14.247 -11.834 1.00 84.38 79 GLY A CA 1
ATOM 615 C C . GLY A 1 79 ? 12.756 -14.293 -10.326 1.00 84.38 79 GLY A C 1
ATOM 616 O O . GLY A 1 79 ? 13.648 -14.026 -9.517 1.00 84.38 79 GLY A O 1
ATOM 617 N N . VAL A 1 80 ? 11.541 -14.686 -9.945 1.00 82.88 80 VAL A N 1
ATOM 618 C CA . VAL A 1 80 ? 11.219 -15.041 -8.556 1.00 82.88 80 VAL A CA 1
ATOM 619 C C . VAL A 1 80 ? 11.866 -16.391 -8.247 1.00 82.88 80 VAL A C 1
ATOM 621 O O . VAL A 1 80 ? 11.635 -17.374 -8.949 1.00 82.88 80 VAL A O 1
ATOM 624 N N . THR A 1 81 ? 12.667 -16.463 -7.189 1.00 83.12 81 THR A N 1
ATOM 625 C CA . THR A 1 81 ? 13.210 -17.723 -6.672 1.00 83.12 81 THR A CA 1
ATOM 626 C C . THR A 1 81 ? 12.402 -18.175 -5.456 1.00 83.12 81 THR A C 1
ATOM 628 O O . THR A 1 81 ? 11.778 -17.370 -4.763 1.00 83.12 81 THR A O 1
ATOM 631 N N . ARG A 1 82 ? 12.442 -19.472 -5.114 1.00 82.44 82 ARG A N 1
ATOM 632 C CA . ARG A 1 82 ? 11.801 -19.977 -3.876 1.00 82.44 82 ARG A CA 1
ATOM 633 C C . ARG A 1 82 ? 12.262 -19.211 -2.628 1.00 82.44 82 ARG A C 1
ATOM 635 O O . ARG A 1 82 ? 11.49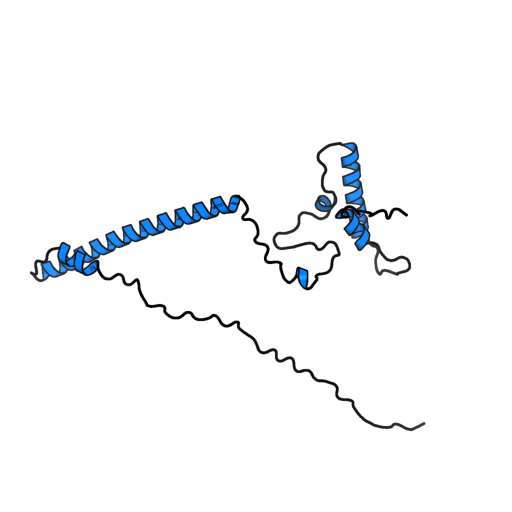8 -19.076 -1.680 1.00 82.44 82 ARG A O 1
ATOM 642 N N . THR A 1 83 ? 13.492 -18.703 -2.642 1.00 76.62 83 THR A N 1
ATOM 643 C CA . THR A 1 83 ? 14.088 -17.888 -1.577 1.00 76.62 83 THR A CA 1
ATOM 644 C C . THR A 1 83 ? 13.671 -16.419 -1.602 1.00 76.62 83 THR A C 1
ATOM 646 O O . THR A 1 83 ? 13.733 -15.788 -0.556 1.00 76.62 83 THR A O 1
ATOM 649 N N . SER A 1 84 ? 13.252 -15.858 -2.744 1.00 72.25 84 SER A N 1
ATOM 650 C CA . SER A 1 84 ? 12.685 -14.503 -2.788 1.00 72.25 84 SER A CA 1
ATOM 651 C C . SER A 1 84 ? 11.213 -14.487 -2.372 1.00 72.25 84 SER A C 1
ATOM 653 O O . SER A 1 84 ? 10.762 -13.500 -1.807 1.00 72.25 84 SER A O 1
ATOM 655 N N . LEU A 1 85 ? 10.471 -15.576 -2.628 1.00 73.12 85 LEU A N 1
ATOM 656 C CA . LEU A 1 85 ? 9.078 -15.732 -2.189 1.00 73.12 85 LEU A CA 1
ATOM 657 C C . LEU A 1 85 ? 8.968 -16.068 -0.698 1.00 73.12 85 LEU A C 1
ATOM 659 O O . LEU A 1 85 ? 8.084 -15.566 -0.009 1.00 73.12 85 LEU A O 1
ATOM 663 N N . ARG A 1 86 ? 9.866 -16.920 -0.187 1.00 75.44 86 ARG A N 1
ATOM 664 C CA . ARG A 1 86 ? 10.032 -17.122 1.255 1.00 75.44 86 ARG A CA 1
ATOM 665 C C . ARG A 1 86 ? 10.703 -15.875 1.798 1.00 75.44 86 ARG A C 1
ATOM 667 O O . ARG A 1 86 ? 11.925 -15.849 1.913 1.00 75.44 86 ARG A O 1
ATOM 674 N N . GLY A 1 87 ? 9.908 -14.832 2.035 1.00 62.06 87 GLY A N 1
ATOM 675 C CA . GLY A 1 87 ? 10.375 -13.593 2.632 1.00 62.06 87 GLY A CA 1
ATOM 676 C C . GLY A 1 87 ? 11.331 -13.937 3.765 1.00 62.06 87 GLY A C 1
ATOM 677 O O . GLY A 1 87 ? 10.978 -14.672 4.688 1.00 62.06 87 GLY A O 1
ATOM 678 N N . LYS A 1 88 ? 12.580 -13.479 3.655 1.00 63.47 88 LYS A N 1
ATOM 679 C CA . LYS A 1 88 ? 13.454 -13.446 4.822 1.00 63.47 88 LYS A CA 1
ATOM 680 C C . LYS A 1 88 ? 12.6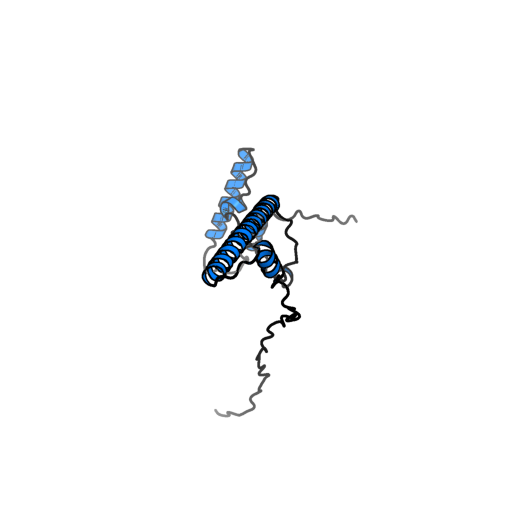70 -12.653 5.858 1.00 63.47 88 LYS A C 1
ATOM 682 O O . LYS A 1 88 ? 12.230 -11.551 5.533 1.00 63.47 88 LYS A O 1
ATOM 687 N N . VAL A 1 89 ? 12.474 -13.217 7.049 1.00 51.06 89 VAL A N 1
ATOM 688 C CA . VAL A 1 89 ? 12.003 -12.480 8.226 1.00 51.06 89 VAL A CA 1
ATOM 689 C C . VAL A 1 89 ? 13.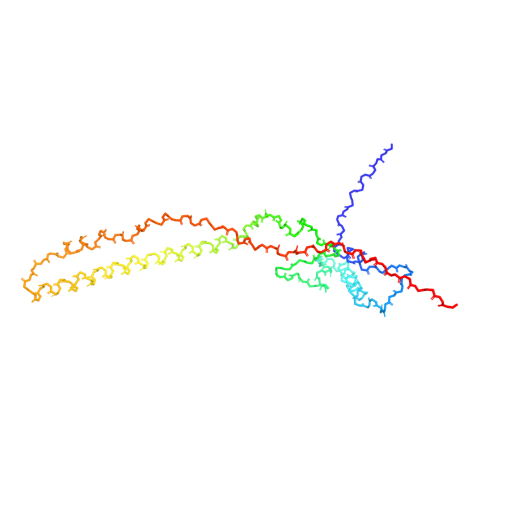072 -11.426 8.512 1.00 51.06 89 VAL A C 1
ATOM 691 O O . VAL A 1 89 ? 13.988 -11.626 9.298 1.00 51.06 89 VAL A O 1
ATOM 694 N N . ARG A 1 90 ? 13.065 -10.346 7.733 1.00 55.59 90 ARG A N 1
ATOM 695 C CA . ARG A 1 90 ? 13.784 -9.128 8.043 1.00 55.59 90 ARG A CA 1
ATOM 696 C C . ARG A 1 90 ? 12.854 -8.403 8.979 1.00 55.59 90 ARG A C 1
ATOM 698 O O . ARG A 1 90 ? 11.776 -7.977 8.572 1.00 55.59 90 ARG A O 1
ATOM 705 N N . CYS A 1 91 ? 13.281 -8.294 10.224 1.00 51.59 91 CYS A N 1
ATOM 706 C CA . CYS A 1 91 ? 12.813 -7.243 11.097 1.00 51.59 91 CYS A CA 1
ATOM 707 C C . CYS A 1 91 ? 13.092 -5.943 10.339 1.00 51.59 91 CYS A C 1
ATOM 709 O O . CYS A 1 91 ? 14.252 -5.580 10.143 1.00 51.59 91 CYS A O 1
ATOM 711 N N . PHE A 1 92 ? 12.050 -5.331 9.777 1.00 51.81 92 PHE A N 1
ATOM 712 C CA . PHE A 1 92 ? 12.161 -3.960 9.311 1.00 51.81 92 PHE A CA 1
ATOM 713 C C . PHE A 1 92 ? 12.586 -3.154 10.530 1.00 51.81 92 PHE A C 1
ATOM 715 O O . PHE A 1 92 ? 11.924 -3.227 11.566 1.00 51.81 92 PHE A O 1
ATOM 722 N N . GLU A 1 93 ? 13.723 -2.469 10.434 1.00 57.72 93 GLU A N 1
ATOM 723 C CA . GLU A 1 93 ? 14.097 -1.512 11.462 1.00 57.72 93 GLU A CA 1
ATOM 724 C C . GLU A 1 93 ? 12.948 -0.503 11.559 1.00 57.72 93 GLU A C 1
ATOM 726 O O . GLU A 1 93 ? 12.549 0.047 10.522 1.00 57.72 93 GLU A O 1
ATOM 731 N N . PRO A 1 94 ? 12.346 -0.315 12.745 1.00 55.34 94 PRO A N 1
ATOM 732 C CA . PRO A 1 94 ? 11.291 0.664 12.914 1.00 55.34 94 PRO A CA 1
ATOM 733 C C . PRO A 1 94 ? 11.823 2.021 12.459 1.00 55.34 94 PRO A C 1
ATOM 735 O O . PRO A 1 94 ? 12.770 2.556 13.034 1.00 55.34 94 PRO A O 1
ATOM 738 N N . SER A 1 95 ? 11.242 2.560 11.388 1.00 59.16 95 SER A N 1
ATOM 739 C CA . SER A 1 95 ? 11.559 3.908 10.925 1.00 59.16 95 SER A CA 1
ATOM 740 C C . SER A 1 95 ? 11.329 4.885 12.083 1.00 59.16 95 SER A C 1
ATOM 742 O O . SER A 1 95 ? 10.418 4.689 12.886 1.00 59.16 95 SER A O 1
ATOM 744 N N . SER A 1 96 ? 12.138 5.936 12.204 1.00 59.59 96 SER A N 1
ATOM 745 C CA . SER A 1 96 ? 12.083 6.894 13.323 1.00 59.59 96 SER A CA 1
ATOM 746 C C . SER A 1 96 ? 10.700 7.534 13.541 1.00 59.59 96 SER A C 1
ATOM 748 O O . SER A 1 96 ? 10.369 7.931 14.657 1.00 59.59 96 SER A O 1
ATOM 750 N N . ASN A 1 97 ? 9.843 7.565 12.514 1.00 60.12 97 ASN A N 1
ATOM 751 C CA . ASN A 1 97 ? 8.440 7.984 12.615 1.00 60.12 97 ASN A CA 1
ATOM 752 C C . ASN A 1 97 ? 7.547 7.017 13.423 1.00 60.12 97 ASN A C 1
ATOM 754 O O . ASN A 1 97 ? 6.497 7.414 13.928 1.00 60.12 97 ASN A O 1
ATOM 758 N N . THR A 1 98 ? 7.974 5.764 13.566 1.00 64.50 98 THR A N 1
ATOM 759 C CA . THR A 1 98 ? 7.258 4.698 14.265 1.00 64.50 98 THR A CA 1
ATOM 760 C C . THR A 1 98 ? 7.270 4.968 15.766 1.00 64.50 98 THR A C 1
ATOM 762 O O . THR A 1 98 ? 6.228 4.849 16.403 1.00 64.50 98 THR A O 1
ATOM 765 N N . SER A 1 99 ? 8.390 5.454 16.312 1.00 73.00 99 SER A N 1
ATOM 766 C CA . SER A 1 99 ? 8.509 5.820 17.733 1.00 73.00 99 SER A CA 1
ATOM 767 C C . SER A 1 99 ? 7.483 6.885 18.141 1.00 73.00 99 SER A C 1
ATOM 769 O O . SER A 1 99 ? 6.699 6.677 19.064 1.00 73.00 99 SER A O 1
ATOM 771 N N . ASN A 1 100 ? 7.385 7.972 17.366 1.00 79.75 100 ASN A N 1
ATOM 772 C CA . ASN A 1 100 ? 6.410 9.040 17.615 1.00 79.75 100 ASN A CA 1
ATOM 773 C C . ASN A 1 100 ? 4.959 8.534 17.530 1.00 79.75 100 ASN A C 1
ATOM 775 O O . ASN A 1 100 ? 4.086 8.990 18.267 1.00 79.75 100 ASN A O 1
ATOM 779 N N . SER A 1 101 ? 4.682 7.589 16.623 1.00 82.69 101 SER A N 1
ATOM 780 C CA . SER A 1 101 ? 3.346 7.000 16.485 1.00 82.69 101 SER A CA 1
ATOM 781 C C . SER A 1 101 ? 2.982 6.060 17.639 1.00 82.69 101 SER A C 1
ATOM 783 O O . SER A 1 101 ? 1.827 6.056 18.064 1.00 82.69 101 SER A O 1
ATOM 785 N N . ILE A 1 102 ? 3.961 5.321 18.173 1.00 89.75 102 ILE A N 1
ATOM 786 C CA . ILE A 1 102 ? 3.797 4.442 19.336 1.00 89.75 102 ILE A CA 1
ATOM 787 C C . ILE A 1 102 ? 3.527 5.287 20.582 1.00 89.75 102 ILE A C 1
ATOM 789 O O . ILE A 1 102 ? 2.509 5.074 21.231 1.00 89.75 102 ILE A O 1
ATOM 793 N N . GLN A 1 103 ? 4.338 6.319 20.837 1.00 91.12 103 GLN A N 1
ATOM 794 C CA . GLN A 1 103 ? 4.135 7.233 21.969 1.00 91.12 103 GLN A CA 1
ATOM 795 C C . GLN A 1 103 ? 2.749 7.892 21.937 1.00 91.12 103 GLN A C 1
ATOM 797 O O . GLN A 1 103 ? 2.030 7.916 22.933 1.00 91.12 103 GLN A O 1
ATOM 802 N N . LYS A 1 104 ? 2.312 8.365 20.762 1.00 92.00 104 LYS A N 1
ATOM 803 C CA . LYS A 1 104 ? 0.976 8.961 20.597 1.00 92.00 104 LYS A CA 1
ATOM 804 C C . LYS A 1 104 ? -0.156 7.970 20.896 1.00 92.00 104 LYS A C 1
ATOM 806 O O . LYS A 1 104 ? -1.231 8.375 21.346 1.00 92.00 104 LYS A O 1
ATOM 811 N N . LEU A 1 105 ? 0.051 6.692 20.588 1.00 94.62 105 LEU A N 1
ATOM 812 C CA . LEU A 1 105 ? -0.911 5.629 20.857 1.00 94.62 105 LEU A CA 1
ATOM 813 C C . LEU A 1 105 ? -0.941 5.287 22.351 1.00 94.62 105 LEU A C 1
ATOM 815 O O . LEU A 1 105 ? -2.032 5.204 22.909 1.00 94.62 105 LEU A O 1
ATOM 819 N N . GLU A 1 106 ? 0.218 5.185 23.000 1.00 94.81 106 GLU A N 1
ATOM 820 C CA . GLU A 1 106 ? 0.345 4.980 24.450 1.00 94.81 106 GLU A CA 1
ATOM 821 C C . GLU A 1 106 ? -0.351 6.098 25.240 1.00 94.81 106 GLU A C 1
ATOM 823 O O . GLU A 1 106 ? -1.222 5.822 26.062 1.00 94.81 106 GLU A O 1
ATOM 828 N N . GLU A 1 107 ? -0.101 7.368 24.902 1.00 94.94 107 GLU A N 1
ATOM 829 C CA . GLU A 1 107 ? -0.806 8.505 25.515 1.00 94.94 107 GLU A CA 1
ATOM 830 C C . GLU A 1 107 ? -2.325 8.454 25.298 1.00 94.94 107 GLU A C 1
ATOM 832 O O . GLU A 1 107 ? -3.116 8.962 26.096 1.00 94.94 107 GLU A O 1
ATOM 837 N N . LYS A 1 108 ? -2.775 7.922 24.156 1.00 96.06 108 LYS A N 1
ATOM 838 C CA . LYS A 1 108 ? -4.207 7.793 23.875 1.00 96.06 108 LYS A CA 1
ATOM 839 C C . LYS A 1 108 ? -4.834 6.684 24.721 1.00 96.06 108 LYS A C 1
ATOM 841 O O . LYS A 1 108 ? -5.950 6.889 25.192 1.00 96.06 108 LYS A O 1
ATOM 846 N N . ILE A 1 109 ? -4.135 5.565 24.918 1.00 97.00 109 ILE A N 1
ATOM 847 C CA . ILE A 1 109 ? -4.567 4.481 25.809 1.00 97.00 109 ILE A CA 1
ATOM 848 C C . ILE A 1 109 ? -4.686 5.011 27.236 1.00 97.00 109 ILE A C 1
ATOM 850 O O . ILE A 1 109 ? -5.768 4.933 27.807 1.00 97.00 109 ILE A O 1
ATOM 854 N N . GLN A 1 110 ? -3.646 5.671 27.748 1.00 96.50 110 GLN A N 1
ATOM 855 C CA . GLN A 1 110 ? -3.645 6.192 29.115 1.00 96.50 110 GLN A CA 1
ATOM 856 C C . GLN A 1 110 ? -4.783 7.197 29.358 1.00 96.50 110 GLN A C 1
ATOM 858 O O . GLN A 1 110 ? -5.503 7.109 30.349 1.00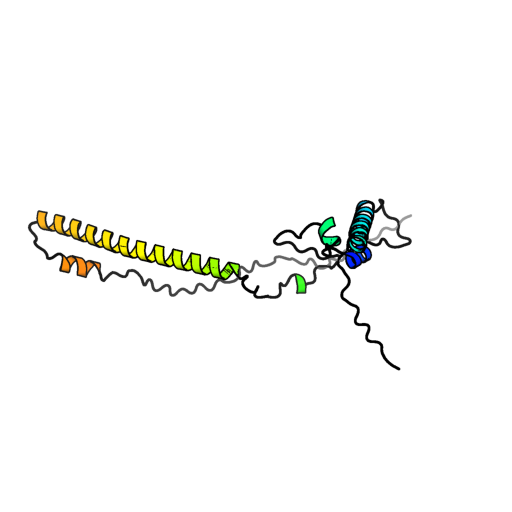 96.50 110 GLN A O 1
ATOM 863 N N . ARG A 1 111 ? -5.029 8.106 28.403 1.00 96.06 111 ARG A N 1
ATOM 864 C CA . ARG A 1 111 ? -6.174 9.035 28.472 1.00 96.06 111 ARG A CA 1
ATOM 865 C C . ARG A 1 111 ? -7.529 8.334 28.445 1.00 96.06 111 ARG A C 1
ATOM 867 O O . ARG A 1 111 ? -8.496 8.858 28.991 1.00 96.06 111 ARG A O 1
ATOM 874 N N . MET A 1 112 ? -7.648 7.212 27.737 1.00 96.31 112 MET A N 1
ATOM 875 C CA . MET A 1 112 ? -8.888 6.438 27.721 1.00 96.31 112 MET A CA 1
ATOM 876 C C . MET A 1 112 ? -9.087 5.672 29.030 1.00 96.31 112 MET A C 1
ATOM 878 O O . MET A 1 112 ? -10.209 5.639 29.523 1.00 96.31 112 MET A O 1
ATOM 882 N N . GLU A 1 113 ? -8.028 5.106 29.603 1.00 94.69 113 GLU A N 1
ATOM 883 C CA . GLU A 1 113 ? -8.066 4.406 30.892 1.00 94.69 113 GLU A CA 1
ATOM 884 C C . GLU A 1 113 ? -8.480 5.340 32.031 1.00 94.69 113 GLU A C 1
ATOM 886 O O . GLU A 1 113 ? -9.382 5.005 32.796 1.00 94.69 113 GLU A O 1
ATOM 891 N N . GLU A 1 114 ? -7.909 6.547 32.083 1.00 95.44 114 GLU A N 1
ATOM 892 C CA . GLU A 1 114 ? -8.278 7.565 33.072 1.00 95.44 114 GLU A CA 1
ATOM 893 C C . GLU A 1 114 ? -9.766 7.934 32.973 1.00 95.44 114 GLU A C 1
ATOM 895 O O . GLU A 1 114 ? -10.484 7.917 33.972 1.00 95.44 114 GLU A O 1
ATOM 900 N N . LYS A 1 115 ? -10.267 8.163 31.751 1.00 95.69 115 LYS A N 1
ATOM 901 C CA . LYS A 1 115 ? -11.692 8.445 31.515 1.00 95.69 115 LYS A CA 1
ATOM 902 C C . LYS A 1 115 ? -12.605 7.287 31.906 1.00 95.69 115 LYS A C 1
ATOM 904 O O . LYS A 1 115 ? -13.721 7.522 32.364 1.00 95.69 115 LYS A O 1
ATOM 909 N N . ILE A 1 116 ? -12.170 6.044 31.698 1.00 94.81 116 ILE A N 1
ATOM 910 C CA . ILE A 1 116 ? -12.936 4.860 32.098 1.00 94.81 116 ILE A CA 1
ATOM 911 C C . ILE A 1 116 ? -13.003 4.770 33.622 1.00 94.81 116 ILE A C 1
ATOM 913 O O . ILE A 1 116 ? -14.083 4.519 34.154 1.00 94.81 116 ILE A O 1
ATOM 917 N N . GLU A 1 117 ? -11.895 4.996 34.331 1.00 93.06 117 GLU A N 1
ATOM 918 C CA . GLU A 1 117 ? -11.884 4.919 35.795 1.00 93.06 117 GLU A CA 1
ATOM 919 C C . GLU A 1 117 ? -12.681 6.067 36.436 1.00 93.06 117 GLU A C 1
ATOM 921 O O . GLU A 1 117 ? -13.439 5.834 37.383 1.00 93.06 117 GLU A O 1
ATOM 926 N N . GLU A 1 118 ? -12.611 7.279 35.872 1.00 92.38 118 GLU A N 1
ATOM 927 C CA . GLU A 1 118 ? -13.465 8.404 36.271 1.00 92.38 118 GLU A CA 1
ATOM 928 C C . GLU A 1 118 ? -14.946 8.065 36.065 1.00 92.38 118 GLU A C 1
ATOM 930 O O . GLU A 1 118 ? -15.754 8.158 36.993 1.00 92.38 118 GLU A O 1
ATOM 935 N N . HIS A 1 119 ? -15.314 7.586 34.873 1.00 93.81 119 HIS A N 1
ATOM 936 C CA . HIS A 1 119 ? -16.701 7.240 34.587 1.00 93.81 119 HIS A CA 1
ATOM 937 C C . HIS A 1 119 ? -17.201 6.097 35.484 1.00 93.81 119 HIS A C 1
ATOM 939 O O . HIS A 1 119 ? -18.317 6.148 36.004 1.00 93.81 119 HIS A O 1
ATOM 945 N N . LYS A 1 120 ? -16.351 5.108 35.772 1.00 90.06 120 LYS A N 1
ATOM 946 C CA . LYS A 1 120 ? -16.645 4.032 36.724 1.00 90.06 120 LYS A CA 1
ATOM 947 C C . LYS A 1 120 ? -16.912 4.580 38.128 1.00 90.06 120 LYS A C 1
ATOM 949 O O . LYS A 1 120 ? -17.829 4.105 38.793 1.00 90.06 120 LYS A O 1
ATOM 954 N N . ALA A 1 121 ? -16.170 5.593 38.581 1.00 88.12 121 ALA A N 1
ATOM 955 C CA . ALA A 1 121 ? -16.445 6.264 39.852 1.00 88.12 121 ALA A CA 1
ATOM 956 C C . ALA A 1 121 ? -17.814 6.957 39.857 1.00 88.12 121 ALA A C 1
ATOM 958 O O . ALA A 1 121 ? -18.565 6.780 40.816 1.00 88.12 121 ALA A O 1
ATOM 959 N N . THR A 1 122 ? -18.170 7.658 38.776 1.00 91.81 122 THR A N 1
ATOM 960 C CA . THR A 1 122 ? -19.475 8.335 38.670 1.00 91.81 122 THR A CA 1
ATOM 961 C C . THR A 1 122 ? -20.646 7.352 38.691 1.00 91.81 122 THR A C 1
ATOM 963 O O . THR A 1 122 ? -21.576 7.533 39.472 1.00 91.81 122 THR A O 1
ATOM 966 N N . ILE A 1 123 ? -20.555 6.250 37.936 1.00 92.25 123 ILE A N 1
ATOM 967 C CA . ILE A 1 123 ? -21.583 5.198 37.914 1.00 92.25 123 ILE A CA 1
ATOM 968 C C . ILE A 1 123 ? -21.740 4.564 39.301 1.00 92.25 123 ILE A C 1
ATOM 970 O O . ILE A 1 123 ? -22.859 4.325 39.752 1.00 92.25 123 ILE A O 1
ATOM 974 N N . ARG A 1 124 ? -20.627 4.312 40.011 1.00 88.69 124 ARG A N 1
ATOM 975 C CA . ARG A 1 124 ? -20.670 3.786 41.386 1.00 88.69 124 ARG A CA 1
ATOM 976 C C . ARG A 1 124 ? -21.418 4.739 42.319 1.00 88.69 124 ARG A C 1
ATOM 978 O O . ARG A 1 124 ? -22.272 4.289 43.075 1.00 88.69 124 ARG A O 1
ATOM 985 N N . GLN A 1 125 ? -21.122 6.036 42.262 1.00 91.06 125 GLN A N 1
ATOM 986 C CA . GLN A 1 125 ? -21.784 7.037 43.104 1.00 91.06 125 GLN A CA 1
ATOM 987 C C . GLN A 1 125 ? -23.282 7.158 42.794 1.00 91.06 125 GLN A C 1
ATOM 989 O O . GLN A 1 125 ? -24.090 7.212 43.720 1.00 91.06 125 GLN A O 1
ATOM 994 N N . GLU A 1 126 ? -23.663 7.143 41.517 1.00 93.31 126 GLU A N 1
ATOM 995 C CA . GLU A 1 126 ? -25.067 7.168 41.094 1.00 93.31 126 GLU A CA 1
ATOM 996 C C . GLU A 1 126 ? -25.830 5.931 41.591 1.00 93.31 126 GLU A C 1
ATOM 998 O O . GLU A 1 126 ? -26.914 6.058 42.162 1.00 93.31 126 GLU A O 1
ATOM 1003 N N . ALA A 1 127 ? -25.239 4.740 41.458 1.00 92.25 127 ALA A N 1
ATOM 1004 C CA . ALA A 1 127 ? -25.833 3.501 41.953 1.00 92.25 127 ALA A CA 1
ATOM 1005 C C . ALA A 1 127 ? -26.018 3.515 43.481 1.00 92.25 127 ALA A C 1
ATOM 1007 O O . ALA A 1 127 ? -27.070 3.106 43.975 1.00 92.25 127 ALA A O 1
ATOM 1008 N N . VAL A 1 128 ? -25.030 4.019 44.234 1.00 93.81 128 VAL A N 1
ATOM 1009 C CA . VAL A 1 128 ? -25.146 4.193 45.694 1.00 93.81 128 VAL A CA 1
ATOM 1010 C C . VAL A 1 128 ? -26.303 5.134 46.031 1.00 93.81 128 VAL A C 1
ATOM 1012 O O . VAL A 1 128 ? -27.104 4.820 46.911 1.00 93.81 128 VAL A O 1
ATOM 1015 N N . ALA A 1 129 ? -26.426 6.258 45.320 1.00 92.81 129 ALA A N 1
ATOM 1016 C CA . ALA A 1 129 ? -27.489 7.230 45.550 1.00 92.81 129 ALA A CA 1
ATOM 1017 C C . ALA A 1 129 ? -28.890 6.660 45.252 1.00 92.81 129 ALA A C 1
ATOM 1019 O O . ALA A 1 129 ? -29.807 6.868 46.050 1.00 92.81 129 ALA A O 1
ATOM 1020 N N . ASP A 1 130 ? -29.062 5.903 44.160 1.00 94.31 130 ASP A N 1
ATOM 1021 C CA . ASP A 1 130 ? -30.346 5.265 43.820 1.00 94.31 130 ASP A CA 1
ATOM 1022 C C . ASP A 1 130 ? -30.761 4.225 44.873 1.00 94.31 130 ASP A C 1
ATOM 1024 O O . ASP A 1 130 ? -31.905 4.220 45.338 1.00 94.31 130 ASP A O 1
ATOM 1028 N N . VAL A 1 131 ? -29.825 3.375 45.313 1.00 93.69 131 VAL A N 1
ATOM 1029 C CA . VAL A 1 131 ? -30.090 2.373 46.358 1.00 93.69 131 VAL A CA 1
ATOM 1030 C C . VAL A 1 131 ? -30.449 3.050 47.681 1.00 93.69 131 VAL A C 1
ATOM 1032 O O . VAL A 1 131 ? -31.439 2.668 48.310 1.00 93.69 131 VAL A O 1
ATOM 1035 N N . LEU A 1 132 ? -29.704 4.085 48.077 1.00 93.88 132 LEU A N 1
ATOM 1036 C CA . LEU A 1 132 ? -29.970 4.835 49.303 1.00 93.88 132 LEU A CA 1
ATOM 1037 C C . LEU A 1 132 ? -31.368 5.472 49.280 1.00 93.88 132 LEU A C 1
ATOM 1039 O O . LEU A 1 132 ? -32.133 5.319 50.232 1.00 93.88 132 LEU A O 1
ATOM 1043 N N . ALA A 1 133 ? -31.746 6.115 48.172 1.00 92.44 133 ALA A N 1
ATOM 1044 C CA . ALA A 1 133 ? -33.064 6.728 48.020 1.00 92.44 133 ALA A CA 1
ATOM 1045 C C . ALA A 1 133 ? -34.202 5.695 48.118 1.00 92.44 133 ALA A C 1
ATOM 1047 O O . ALA A 1 133 ? -35.240 5.959 48.731 1.00 92.44 133 ALA A O 1
ATOM 1048 N N . ARG A 1 134 ? -34.024 4.494 47.549 1.00 94.50 134 ARG A N 1
ATOM 1049 C CA . ARG A 1 134 ? -35.011 3.402 47.656 1.00 94.50 134 ARG A CA 1
ATOM 1050 C C . ARG A 1 134 ? -35.170 2.909 49.092 1.00 94.50 134 ARG A C 1
ATOM 1052 O O . ARG A 1 134 ? -36.301 2.683 49.517 1.00 94.50 134 ARG A O 1
ATOM 1059 N N . LEU A 1 135 ? -34.073 2.769 49.835 1.00 93.19 135 LEU A N 1
ATOM 1060 C CA . LEU A 1 135 ? -34.091 2.323 51.231 1.00 93.19 135 LEU A CA 1
ATOM 1061 C C . LEU A 1 135 ? -34.748 3.351 52.158 1.00 93.19 135 LEU A C 1
ATOM 1063 O O . LEU A 1 135 ? -35.601 2.983 52.966 1.00 93.19 135 LEU A O 1
ATOM 1067 N N . GLN A 1 136 ? -34.458 4.640 51.964 1.00 91.69 136 GLN A N 1
ATOM 1068 C CA . GLN A 1 136 ? -35.097 5.723 52.718 1.00 91.69 136 GLN A CA 1
ATOM 1069 C C . GLN A 1 136 ? -36.621 5.723 52.544 1.00 91.69 136 GLN A C 1
ATOM 1071 O O . GLN A 1 136 ? -37.359 5.893 53.513 1.00 91.69 136 GLN A O 1
ATOM 1076 N N . ARG A 1 137 ? -37.120 5.458 51.326 1.00 92.81 137 ARG A N 1
ATOM 1077 C CA . ARG A 1 137 ? -38.567 5.326 51.063 1.00 92.81 137 ARG A CA 1
ATOM 1078 C C . ARG A 1 137 ? -39.205 4.130 51.775 1.00 92.81 137 ARG A C 1
ATOM 1080 O O . ARG A 1 137 ? -40.410 4.149 52.004 1.00 92.81 137 ARG A O 1
ATOM 1087 N N . LEU A 1 138 ? -38.416 3.110 52.109 1.00 93.12 138 LEU A N 1
ATOM 1088 C CA . LEU A 1 138 ? -38.836 1.935 52.877 1.00 93.12 138 LEU A CA 1
ATOM 1089 C C . LEU A 1 138 ? -38.641 2.113 54.394 1.00 93.12 138 LEU A C 1
ATOM 1091 O O . LEU A 1 138 ? -38.945 1.193 55.150 1.00 93.12 138 LEU A O 1
ATOM 1095 N N . GLY A 1 139 ? -38.156 3.275 54.848 1.00 91.50 139 GLY A N 1
ATOM 1096 C CA . GLY A 1 139 ? -37.889 3.555 56.262 1.00 91.50 139 GLY A CA 1
ATOM 1097 C C . GLY A 1 139 ? -36.636 2.866 56.809 1.00 91.50 139 GLY A C 1
ATOM 1098 O O . GLY A 1 139 ? -36.506 2.715 58.021 1.00 91.50 139 GLY A O 1
ATOM 1099 N N . ILE A 1 140 ? -35.732 2.427 55.928 1.00 92.19 140 ILE A N 1
ATOM 1100 C CA . ILE A 1 140 ? -34.474 1.770 56.282 1.00 92.19 140 ILE A CA 1
ATOM 1101 C C . ILE A 1 140 ? -33.343 2.793 56.142 1.00 92.19 140 ILE A C 1
ATOM 1103 O O . ILE A 1 140 ? -33.085 3.283 55.042 1.00 92.19 140 ILE A O 1
ATOM 1107 N N . ASP A 1 141 ? -32.672 3.101 57.251 1.00 88.50 141 ASP A N 1
ATOM 1108 C CA . ASP A 1 141 ? -31.513 3.995 57.285 1.00 88.50 141 ASP A CA 1
ATOM 1109 C C . ASP A 1 141 ? -30.221 3.166 57.291 1.00 88.50 141 ASP A C 1
ATOM 1111 O O . ASP A 1 141 ? -29.973 2.388 58.215 1.00 88.50 141 ASP A O 1
ATOM 1115 N N . ILE A 1 142 ? -29.435 3.266 56.218 1.00 87.62 142 ILE A N 1
ATOM 1116 C CA . ILE A 1 142 ? -28.172 2.539 56.031 1.00 87.62 142 ILE A CA 1
ATOM 1117 C C . ILE A 1 142 ? -27.102 3.538 55.606 1.00 87.62 142 ILE A C 1
ATOM 1119 O O . ILE A 1 142 ? -27.330 4.381 54.740 1.00 87.62 142 ILE A O 1
ATOM 1123 N N . ASP A 1 143 ? -25.914 3.403 56.194 1.00 88.75 143 ASP A N 1
ATOM 1124 C CA . ASP A 1 143 ? -24.770 4.252 55.886 1.00 88.75 143 ASP A CA 1
ATOM 1125 C C . ASP A 1 143 ? -24.248 4.029 54.454 1.00 88.75 143 ASP A C 1
ATOM 1127 O O . ASP A 1 143 ? -24.063 2.897 53.994 1.00 88.75 143 ASP A O 1
ATOM 1131 N N . ALA A 1 144 ? -23.959 5.128 53.754 1.00 88.44 144 ALA A N 1
ATOM 1132 C CA . ALA A 1 144 ? -23.511 5.096 52.365 1.00 88.44 144 ALA A CA 1
ATOM 1133 C C . ALA A 1 144 ? -22.172 4.358 52.183 1.00 88.44 144 ALA A C 1
ATOM 1135 O O . ALA A 1 144 ? -21.951 3.754 51.131 1.00 88.44 144 ALA A O 1
ATOM 1136 N N . ASN A 1 145 ? -21.293 4.348 53.195 1.00 88.94 145 ASN A N 1
ATOM 1137 C CA . ASN A 1 145 ? -20.004 3.660 53.103 1.00 88.94 145 ASN A CA 1
ATOM 1138 C C . ASN A 1 145 ? -20.173 2.135 53.110 1.00 88.94 145 ASN A C 1
ATOM 1140 O O . ASN A 1 145 ? -19.384 1.440 52.474 1.00 88.94 145 ASN A O 1
ATOM 1144 N N . ILE A 1 146 ? -21.219 1.611 53.762 1.00 87.88 146 ILE A N 1
ATOM 1145 C CA . ILE A 1 146 ? -21.547 0.175 53.744 1.00 87.88 146 ILE A CA 1
ATOM 1146 C C . ILE A 1 146 ? -21.956 -0.253 52.328 1.00 87.88 146 ILE A C 1
ATOM 1148 O O . ILE A 1 146 ? -21.499 -1.281 51.828 1.00 87.88 146 ILE A O 1
ATOM 1152 N N . ILE A 1 147 ? -22.777 0.559 51.654 1.00 87.62 147 ILE A N 1
ATOM 1153 C CA . ILE A 1 147 ? -23.211 0.310 50.271 1.00 87.62 147 ILE A CA 1
ATOM 1154 C C . ILE A 1 147 ? -22.018 0.428 49.311 1.00 87.62 147 ILE A C 1
ATOM 1156 O O . ILE A 1 147 ? -21.846 -0.409 48.424 1.00 87.62 147 ILE A O 1
ATOM 1160 N N . LEU A 1 148 ? -21.163 1.435 49.511 1.00 87.94 148 LEU A N 1
ATOM 1161 C CA . LEU A 1 148 ? -19.964 1.639 48.702 1.00 87.94 148 LEU A CA 1
ATOM 1162 C C . LEU A 1 148 ? -18.971 0.474 48.838 1.00 87.94 148 LEU A C 1
ATOM 1164 O O . LEU A 1 148 ? -18.433 0.022 47.828 1.00 87.94 148 LEU A O 1
ATOM 1168 N N . ALA A 1 149 ? -18.770 -0.042 50.056 1.00 86.38 149 ALA A N 1
ATOM 1169 C CA . ALA A 1 149 ? -17.930 -1.211 50.308 1.00 86.38 149 ALA A CA 1
ATOM 1170 C C . ALA A 1 149 ? -18.471 -2.464 49.598 1.00 86.38 149 ALA A C 1
ATOM 1172 O O . ALA A 1 149 ? -17.724 -3.142 48.901 1.00 86.38 149 ALA A O 1
ATOM 1173 N N . ALA A 1 150 ? -19.782 -2.719 49.669 1.00 84.75 150 ALA A N 1
ATOM 1174 C CA . ALA A 1 150 ? -20.407 -3.875 49.016 1.00 84.75 150 ALA A CA 1
ATOM 1175 C C . ALA A 1 150 ? -20.311 -3.849 47.474 1.00 84.75 150 ALA A C 1
ATOM 1177 O O . ALA A 1 150 ? -20.306 -4.897 46.827 1.00 84.75 150 ALA A O 1
ATOM 1178 N N . LEU A 1 151 ? -20.231 -2.658 46.871 1.00 79.62 151 LEU A N 1
ATOM 1179 C CA . LEU A 1 151 ? -20.059 -2.482 45.424 1.00 79.62 151 LEU A CA 1
ATOM 1180 C C . LEU A 1 151 ? -18.584 -2.511 44.977 1.00 79.62 151 LEU A C 1
ATOM 1182 O O . LEU A 1 151 ? -18.322 -2.664 43.783 1.00 79.62 151 LEU A O 1
ATOM 1186 N N . GLY A 1 152 ? -17.631 -2.367 45.904 1.00 71.19 152 GLY A N 1
ATOM 1187 C CA . GLY A 1 152 ? -16.193 -2.290 45.622 1.00 71.19 152 GLY A CA 1
ATOM 1188 C C . GLY A 1 152 ? -15.522 -3.628 45.293 1.00 71.19 152 GLY A C 1
ATOM 1189 O O . GLY A 1 152 ? -14.548 -3.641 44.542 1.00 71.19 152 GLY A O 1
ATOM 1190 N N . ASP A 1 153 ? -16.067 -4.744 45.783 1.00 59.97 153 ASP A N 1
ATOM 1191 C CA . ASP A 1 153 ? -15.383 -6.049 45.767 1.00 59.97 153 ASP A CA 1
ATOM 1192 C C . ASP A 1 153 ? -15.660 -6.903 44.518 1.00 59.97 153 ASP A C 1
ATOM 1194 O O . ASP A 1 153 ? -15.007 -7.922 44.287 1.00 59.97 153 ASP A O 1
ATOM 1198 N N . ASN A 1 154 ? -16.581 -6.481 43.647 1.00 56.28 154 ASN A N 1
ATOM 1199 C CA . ASN A 1 154 ? -16.878 -7.195 42.404 1.00 56.28 154 ASN A CA 1
ATOM 1200 C C . ASN A 1 154 ? -15.939 -6.749 41.278 1.00 56.28 154 ASN A C 1
ATOM 1202 O O . ASN A 1 154 ? -16.364 -6.183 40.267 1.00 56.28 154 ASN A O 1
ATOM 1206 N N . SER A 1 155 ? -14.645 -7.034 41.426 1.00 49.41 155 SER A N 1
ATOM 1207 C CA . SER A 1 155 ? -13.766 -7.149 40.263 1.00 49.41 155 SER A CA 1
ATOM 1208 C C . SER A 1 155 ? -14.187 -8.397 39.481 1.00 49.41 155 SER A C 1
ATOM 1210 O O . SER A 1 155 ? -13.615 -9.475 39.627 1.00 49.41 155 SER A O 1
ATOM 1212 N N . LEU A 1 156 ? -15.224 -8.271 38.647 1.00 49.25 156 LEU A N 1
ATOM 1213 C CA . LEU A 1 156 ? -15.518 -9.230 37.582 1.00 49.25 156 LEU A CA 1
ATOM 1214 C C . LEU A 1 156 ? -14.449 -9.057 36.489 1.00 49.25 156 LEU A C 1
ATOM 1216 O O . LEU A 1 156 ? -14.711 -8.551 35.402 1.00 49.25 156 LEU A O 1
ATOM 1220 N N . GLY A 1 157 ? -13.208 -9.382 36.844 1.00 47.69 157 GLY A N 1
ATOM 1221 C CA . GLY A 1 157 ? -12.010 -9.244 36.020 1.00 47.69 157 GLY A CA 1
ATOM 1222 C C . GLY A 1 157 ? -11.231 -10.546 35.866 1.00 47.69 157 GLY A C 1
ATOM 1223 O O . GLY A 1 157 ? -10.275 -10.580 35.104 1.00 47.69 157 GLY A O 1
ATOM 1224 N N . GLU A 1 158 ? -11.656 -11.629 36.519 1.00 41.00 158 GLU A N 1
ATOM 1225 C CA . GLU A 1 158 ? -11.087 -12.957 36.302 1.00 41.00 158 GLU A CA 1
ATOM 1226 C C . GLU A 1 158 ? -12.187 -13.952 35.942 1.00 41.00 158 GLU A C 1
ATOM 1228 O O . GLU A 1 158 ? -12.661 -14.747 36.749 1.00 41.00 158 GLU A O 1
ATOM 1233 N N . ALA A 1 159 ? -12.580 -13.942 34.669 1.00 37.38 159 ALA A N 1
ATOM 1234 C CA . ALA A 1 159 ? -12.885 -15.223 34.057 1.00 37.38 159 ALA A CA 1
ATOM 1235 C C . ALA A 1 159 ? -11.558 -16.003 34.015 1.00 37.38 159 ALA A C 1
ATOM 1237 O O . ALA A 1 159 ? -10.580 -15.464 33.484 1.00 37.38 159 ALA A O 1
ATOM 1238 N N . PRO A 1 160 ? -11.474 -17.251 34.509 1.00 43.56 160 PRO A N 1
ATOM 1239 C CA . PRO A 1 160 ? -10.338 -18.096 34.204 1.00 43.56 160 PRO A CA 1
ATOM 1240 C C . PRO A 1 160 ? -10.476 -18.467 32.728 1.00 43.56 160 PRO A C 1
ATOM 1242 O O . PRO A 1 160 ? -11.046 -19.496 32.374 1.00 43.56 160 PRO A O 1
ATOM 1245 N N . SER A 1 161 ? -9.974 -17.613 31.834 1.00 46.34 161 SER A N 1
ATOM 1246 C CA . SER A 1 161 ? -9.805 -17.950 30.421 1.00 46.34 161 SER A CA 1
ATOM 1247 C C . SER A 1 161 ? -8.591 -18.872 30.281 1.00 46.34 161 SER A C 1
ATOM 1249 O O . SER A 1 161 ? -7.609 -18.592 29.599 1.00 46.34 161 SER A O 1
ATOM 1251 N N . ALA A 1 162 ? -8.651 -20.007 30.976 1.00 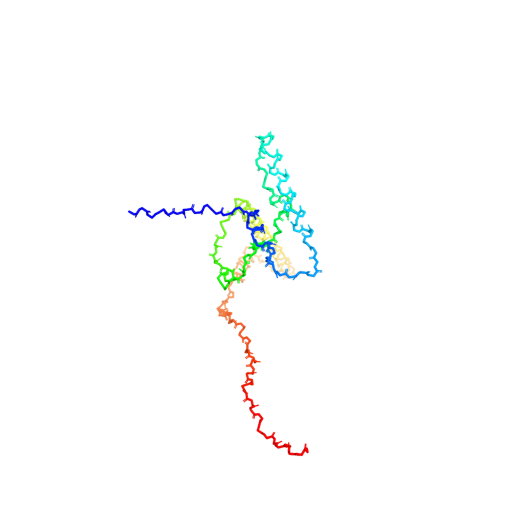50.47 162 ALA A N 1
ATOM 1252 C CA . ALA A 1 162 ? -7.836 -21.171 30.716 1.00 50.47 162 ALA A CA 1
ATOM 1253 C C . ALA A 1 162 ? -8.446 -21.919 29.528 1.00 50.47 162 ALA A C 1
ATOM 1255 O O . ALA A 1 162 ? -8.946 -23.027 29.670 1.00 50.47 162 ALA A O 1
ATOM 1256 N N . GLN A 1 163 ? -8.410 -21.303 28.348 1.00 51.69 163 GLN A N 1
ATOM 1257 C CA . GLN A 1 163 ? -8.362 -22.027 27.084 1.00 51.69 163 GLN A CA 1
ATOM 1258 C C . GLN A 1 163 ? -7.392 -21.280 26.176 1.00 51.69 163 GLN A C 1
ATOM 1260 O O . GLN A 1 163 ? -7.773 -20.437 25.364 1.00 51.69 163 GLN A O 1
ATOM 1265 N N . GLN A 1 164 ? -6.109 -21.630 26.300 1.00 46.47 164 GLN A N 1
ATOM 1266 C CA . GLN A 1 164 ? -5.219 -21.619 25.146 1.00 46.47 164 GLN A CA 1
ATOM 1267 C C . GLN A 1 164 ? -5.878 -22.493 24.076 1.00 46.47 164 GLN A C 1
ATOM 1269 O O . GLN A 1 164 ? -5.662 -23.700 24.002 1.00 46.47 164 GLN A O 1
ATOM 1274 N N . THR A 1 165 ? -6.730 -21.885 23.257 1.00 43.19 165 THR A N 1
ATOM 1275 C CA . THR A 1 165 ? -7.107 -22.474 21.984 1.00 43.19 165 THR A CA 1
ATOM 1276 C C . THR A 1 165 ? -5.847 -22.398 21.144 1.00 43.19 165 THR A C 1
ATOM 1278 O O . THR A 1 165 ? -5.517 -21.354 20.583 1.00 43.19 165 THR A O 1
ATOM 1281 N N . ALA A 1 166 ? -5.085 -23.490 21.131 1.00 47.09 166 ALA A N 1
ATOM 1282 C CA . ALA A 1 166 ? -4.055 -23.705 20.137 1.00 47.09 166 ALA A CA 1
ATOM 1283 C C . ALA A 1 166 ? -4.735 -23.551 18.773 1.00 47.09 166 ALA A C 1
ATOM 1285 O O . ALA A 1 166 ? -5.523 -24.406 18.366 1.00 47.09 166 ALA A O 1
ATOM 1286 N N . LEU A 1 167 ? -4.490 -22.421 18.107 1.00 50.28 167 LEU A N 1
ATOM 1287 C CA . LEU A 1 167 ? -4.937 -22.184 16.744 1.00 50.28 167 LEU A CA 1
ATOM 1288 C C . LEU A 1 167 ? -4.223 -23.205 15.859 1.00 50.28 167 LEU A C 1
ATOM 1290 O O . LEU A 1 167 ? -3.091 -22.999 15.423 1.00 50.28 167 LEU A O 1
ATOM 1294 N N . GLN A 1 168 ? -4.870 -24.349 15.656 1.00 60.62 168 GLN A N 1
ATOM 1295 C CA . GLN A 1 168 ? -4.437 -25.338 14.686 1.00 60.62 168 GLN A CA 1
ATOM 1296 C C . GLN A 1 168 ? -4.426 -24.661 13.308 1.00 60.62 168 GLN A C 1
ATOM 1298 O O . GLN A 1 168 ? -5.410 -24.007 12.944 1.00 60.62 168 GLN A O 1
ATOM 1303 N N . PRO A 1 169 ? -3.346 -24.796 12.523 1.00 50.12 169 PRO A N 1
ATOM 1304 C CA . PRO A 1 169 ? -3.358 -24.367 11.137 1.00 50.12 169 PRO A CA 1
ATOM 1305 C C . PRO A 1 169 ? -4.480 -25.105 10.408 1.00 50.12 169 PRO A C 1
ATOM 1307 O O . PRO A 1 169 ? -4.597 -26.328 10.509 1.00 50.12 169 PRO A O 1
ATOM 1310 N N . ILE A 1 170 ? -5.305 -24.369 9.667 1.00 50.94 170 ILE A N 1
ATOM 1311 C CA . ILE A 1 170 ? -6.326 -24.954 8.799 1.00 50.94 170 ILE A CA 1
ATOM 1312 C C . ILE A 1 170 ? -5.593 -25.667 7.655 1.00 50.94 170 ILE A C 1
ATOM 1314 O O . ILE A 1 170 ? -5.252 -25.078 6.631 1.00 50.94 170 ILE A O 1
ATOM 1318 N N . CYS A 1 171 ? -5.296 -26.948 7.852 1.00 49.00 171 CYS A N 1
ATOM 1319 C CA . CYS A 1 171 ? -4.772 -27.818 6.812 1.00 49.00 171 CYS A CA 1
ATOM 1320 C C . CYS A 1 171 ? -5.949 -28.321 5.977 1.00 49.00 171 CYS A C 1
ATOM 1322 O O . CYS A 1 171 ? -6.623 -29.283 6.339 1.00 49.00 171 CYS A O 1
ATOM 1324 N N . HIS A 1 172 ? -6.197 -27.670 4.846 1.00 56.16 172 HIS A N 1
ATOM 1325 C CA . HIS A 1 172 ? -7.073 -28.221 3.819 1.00 56.16 172 H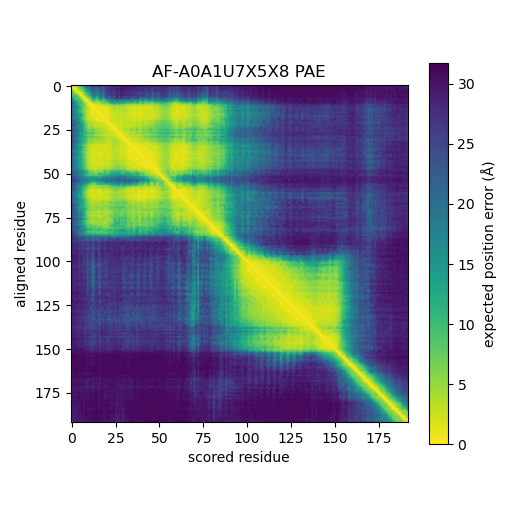IS A CA 1
ATOM 1326 C C . HIS A 1 172 ? -6.420 -29.496 3.249 1.00 56.16 172 HIS A C 1
ATOM 1328 O O . HIS A 1 172 ? -5.277 -29.422 2.784 1.00 56.16 172 HIS A O 1
ATOM 1334 N N . PRO A 1 173 ? -7.086 -30.665 3.256 1.00 47.72 173 PRO A N 1
ATOM 1335 C CA . PRO A 1 173 ? -6.566 -31.838 2.572 1.00 47.72 173 PRO A CA 1
ATOM 1336 C C . PRO A 1 173 ? -6.590 -31.577 1.064 1.00 47.72 173 PRO A C 1
ATOM 1338 O O . PRO A 1 173 ? -7.646 -31.462 0.443 1.00 47.72 173 PRO A O 1
ATOM 1341 N N . SER A 1 174 ? -5.399 -31.460 0.482 1.00 51.53 174 SER A N 1
ATOM 1342 C CA . SER A 1 174 ? -5.203 -31.397 -0.962 1.00 51.53 174 SER A CA 1
ATOM 1343 C C . SER A 1 174 ? -5.703 -32.699 -1.586 1.00 51.53 174 SER A C 1
ATOM 1345 O O . SER A 1 174 ? -5.035 -33.729 -1.528 1.00 51.53 174 SER A O 1
ATOM 1347 N N . THR A 1 175 ? -6.888 -32.664 -2.190 1.00 53.03 175 THR A N 1
ATOM 1348 C CA . THR A 1 175 ? -7.370 -33.713 -3.095 1.00 53.03 175 THR A CA 1
ATOM 1349 C C . THR A 1 175 ? -6.754 -33.485 -4.474 1.00 53.03 175 THR A C 1
ATOM 1351 O O . THR A 1 175 ? -7.412 -33.121 -5.441 1.00 53.03 175 THR A O 1
ATOM 1354 N N . GLY A 1 176 ? -5.440 -33.682 -4.560 1.00 43.62 176 GLY A N 1
ATOM 1355 C CA . GLY A 1 176 ? -4.741 -33.856 -5.827 1.00 43.62 176 GLY A CA 1
ATOM 1356 C C . GLY A 1 176 ? -4.696 -35.338 -6.166 1.00 43.62 176 GLY A C 1
ATOM 1357 O O . GLY A 1 176 ? -3.712 -36.002 -5.863 1.00 43.62 176 GLY A O 1
ATOM 1358 N N . THR A 1 177 ? -5.763 -35.879 -6.757 1.00 45.78 177 THR A N 1
ATOM 1359 C CA . THR A 1 177 ? -5.740 -37.240 -7.304 1.00 45.78 177 THR A CA 1
ATOM 1360 C C . THR A 1 177 ? -4.812 -37.269 -8.517 1.00 45.78 177 THR A C 1
ATOM 1362 O O . THR A 1 177 ? -5.150 -36.761 -9.586 1.00 45.78 177 THR A O 1
ATOM 1365 N N . ASN A 1 178 ? -3.638 -37.865 -8.353 1.00 46.50 178 ASN A N 1
ATOM 1366 C CA . ASN A 1 178 ? -2.765 -38.286 -9.435 1.00 46.50 178 ASN A CA 1
ATOM 1367 C C . ASN A 1 178 ? -3.417 -39.463 -10.177 1.00 46.50 178 ASN A C 1
ATOM 1369 O O . ASN A 1 178 ? -3.507 -40.576 -9.668 1.00 46.50 178 ASN A O 1
ATOM 1373 N N . LYS A 1 179 ? -3.876 -39.234 -11.409 1.00 51.31 179 LYS A N 1
ATOM 1374 C CA . LYS A 1 179 ? -4.090 -40.331 -12.356 1.00 51.31 179 LYS A CA 1
ATOM 1375 C C . LYS A 1 179 ? -2.755 -40.576 -13.048 1.00 51.31 179 LYS A C 1
ATOM 1377 O O . LYS A 1 179 ? -2.423 -39.922 -14.033 1.00 51.31 179 LYS A O 1
ATOM 1382 N N . GLU A 1 180 ? -1.968 -41.467 -12.453 1.00 45.62 180 GLU A N 1
ATOM 1383 C CA . GLU A 1 180 ? -0.881 -42.147 -13.150 1.00 45.62 180 GLU A CA 1
ATOM 1384 C C . GLU A 1 180 ? -1.433 -42.974 -14.317 1.00 45.62 180 GLU A C 1
ATOM 1386 O O . GLU A 1 180 ? -2.616 -43.322 -14.364 1.00 45.62 180 GLU A O 1
ATOM 1391 N N . GLY A 1 181 ? -0.558 -43.198 -15.294 1.00 50.16 181 GLY A N 1
ATOM 1392 C CA . GLY A 1 181 ? -0.881 -43.598 -16.652 1.00 50.16 181 GLY A CA 1
ATOM 1393 C C . GLY A 1 181 ? -1.764 -44.832 -16.775 1.00 50.16 181 GLY A C 1
ATOM 1394 O O . GLY A 1 181 ? -1.544 -45.864 -16.146 1.00 50.16 181 GLY A O 1
ATOM 1395 N N . GLN A 1 182 ? -2.715 -44.736 -17.699 1.00 39.19 182 GLN A N 1
ATOM 1396 C CA . GLN A 1 182 ? -3.385 -45.895 -18.255 1.00 39.19 182 GLN A CA 1
ATOM 1397 C C . GLN A 1 182 ? -2.983 -45.996 -19.726 1.00 39.19 182 GLN A C 1
ATOM 1399 O O . GLN A 1 182 ? -3.476 -45.282 -20.596 1.00 39.19 182 GLN A O 1
ATOM 1404 N N . LEU A 1 183 ? -1.984 -46.850 -19.949 1.00 42.25 183 LEU A N 1
ATOM 1405 C CA . LEU A 1 183 ? -1.588 -47.395 -21.237 1.00 42.25 183 LEU A CA 1
ATOM 1406 C C . LEU A 1 183 ? -2.828 -48.054 -21.859 1.00 42.25 183 LEU A C 1
ATOM 1408 O O . LEU A 1 183 ? -3.353 -49.009 -21.292 1.00 42.25 183 LEU A O 1
ATOM 1412 N N . ILE A 1 184 ? -3.313 -47.537 -22.986 1.00 42.81 184 ILE A N 1
ATOM 1413 C CA . ILE A 1 184 ? -4.361 -48.194 -23.775 1.00 42.81 184 ILE A CA 1
ATOM 1414 C C . ILE A 1 184 ? -3.683 -49.292 -24.608 1.00 42.81 184 ILE A C 1
ATOM 1416 O O . ILE A 1 184 ? -2.810 -48.961 -25.414 1.00 42.81 184 ILE A O 1
ATOM 1420 N N . PRO A 1 185 ? -4.051 -50.578 -24.463 1.00 44.06 185 PRO A N 1
ATOM 1421 C CA . PRO A 1 185 ? -3.653 -51.609 -25.399 1.00 44.06 185 PRO A CA 1
ATOM 1422 C C . PRO A 1 185 ? -4.746 -51.827 -26.452 1.00 44.06 185 PRO A C 1
ATOM 1424 O O . PRO A 1 185 ? -5.913 -52.044 -26.128 1.00 44.06 185 PRO A O 1
ATOM 1427 N N . GLY A 1 186 ? -4.321 -51.869 -27.714 1.00 35.53 186 GLY A N 1
ATOM 1428 C CA . GLY A 1 186 ? -5.063 -52.505 -28.802 1.00 35.53 186 GLY A CA 1
ATOM 1429 C C . GLY A 1 186 ? -5.656 -51.547 -29.832 1.00 35.53 186 GLY A C 1
ATOM 1430 O O . GLY A 1 186 ? -5.927 -50.396 -29.529 1.00 35.53 186 GLY A O 1
ATOM 1431 N N . ILE A 1 187 ? -5.896 -51.927 -31.083 1.00 41.09 187 ILE A N 1
ATOM 1432 C CA . ILE A 1 187 ? -5.765 -53.182 -31.834 1.00 41.09 187 ILE A CA 1
ATOM 1433 C C . ILE A 1 187 ? -5.767 -52.744 -33.318 1.00 41.09 187 ILE A C 1
ATOM 1435 O O . ILE A 1 187 ? -6.453 -51.793 -33.675 1.00 41.09 187 ILE A O 1
ATOM 1439 N N . ASN A 1 188 ? -4.985 -53.443 -34.142 1.00 43.41 188 ASN A N 1
ATOM 1440 C CA . ASN A 1 188 ? -5.085 -53.696 -35.589 1.00 43.41 188 ASN A CA 1
ATOM 1441 C C . ASN A 1 188 ? -5.903 -52.752 -36.494 1.00 43.41 188 ASN A C 1
ATOM 1443 O O . ASN A 1 188 ? -7.110 -52.597 -36.337 1.00 43.41 188 ASN A O 1
ATOM 1447 N N . SER A 1 189 ? -5.299 -52.360 -37.620 1.00 35.66 189 SER A N 1
ATOM 1448 C CA . SER A 1 189 ? -6.008 -52.269 -38.905 1.00 35.66 189 SER A CA 1
ATOM 1449 C C . SER A 1 189 ? -5.051 -52.563 -40.063 1.00 35.66 189 SER A C 1
ATOM 1451 O O . SER A 1 189 ? -4.167 -51.778 -40.389 1.00 35.66 189 SER A O 1
ATOM 1453 N N . LEU A 1 190 ? -5.236 -53.753 -40.632 1.00 46.28 190 LEU A N 1
ATOM 1454 C CA . LEU A 1 190 ? -4.761 -54.205 -41.937 1.00 46.28 190 LEU A CA 1
ATOM 1455 C C . LEU A 1 190 ? -5.719 -53.691 -43.033 1.00 46.28 190 LEU A C 1
ATOM 1457 O O . LEU A 1 190 ? -6.913 -53.581 -42.755 1.00 46.28 190 LEU A O 1
ATOM 1461 N N . LYS A 1 191 ? -5.190 -53.557 -44.264 1.00 40.03 191 LYS A N 1
ATOM 1462 C CA . LYS A 1 191 ? -5.803 -53.232 -45.582 1.00 40.03 191 LYS A CA 1
ATOM 1463 C C . LYS A 1 191 ? -5.723 -51.747 -45.972 1.00 40.03 191 LYS A C 1
ATOM 1465 O O . LYS A 1 191 ? -6.085 -50.897 -45.173 1.00 40.03 191 LYS A O 1
ATOM 1470 N N . ILE A 1 192 ? -5.293 -51.374 -47.182 1.00 46.97 192 ILE A N 1
ATOM 1471 C CA . ILE A 1 192 ? -5.075 -52.096 -48.461 1.00 46.97 192 ILE A CA 1
ATOM 1472 C C . ILE A 1 192 ? -3.675 -51.773 -48.983 1.00 46.97 192 ILE A C 1
ATOM 1474 O O . ILE A 1 192 ? -3.287 -50.591 -48.869 1.00 46.97 192 ILE A O 1
#

Foldseek 3Di:
DDDPPPPPDPDALLRLLCVLPDDDPPDDDPDDPCVSVVLNVQLVVLQVVCVVPVDDDDRSNCVSVPDDDPPDDDPSNDDDDPVNVVPDPPPPDPDPVNVVVVVVVVVVVVVVVVVVVVVVVVVLVVVLVVVCVVCVVVVHHDDSVVSSVVVPPPPPPDPPPPDPPVPDPPDDPPPPDDPDDDDDDDDDDDDD